Protein AF-A0A371D440-F1 (afdb_monomer)

Nearest PDB structures (foldseek):
  6g4j-assembly1_A  TM=5.568E-01  e=9.482E-02  Bacillus subtilis subsp. subtilis str. 168
  4n57-assembly1_A  TM=4.313E-01  e=4.485E-01  Enterococcus casseliflavus
  3n4v-assembly2_B  TM=4.289E-01  e=6.420E-01  Enterococcus casseliflavus
  8urb-assembly1_A  TM=2.985E-01  e=2.781E-01  Porcine epidemic diarrhea virus
  8w04-assembly1_B  TM=2.052E-01  e=4.614E+00  Bacteroides faecium

Secondary structure (DSSP, 8-state):
-----EEE-TT--EEE--S-SB--SSSSEEEEPTT-SSEEEEEESSHHHHHHHHHHHHHHHHTT-----EEEEEEEEEE-TT----EEEEEEEEEPP-SEEEETTSTTTHHHHHHHHHHS-TTTTHHHHHHHHHHHHHHHHTTBSS-EEEE-TTSSSSEEE-S--B-SSPPHHHHHHHHHHHHHHH-

Organism: NCBI:txid2498619

Sequence (187 aa):
MAANNQLRDPSGKVIVIGPPKYASRESQGVWQKPGSTTSLWKIYTNQGPFNTAFNMITDADRQGLPVPAFAAIRGYKFQAAGSAQWNDAYILQTTILTGTFFAMSQQGRQNVFRQWLATLNPVTDRAVLNLCLTAAQAAAKVGLRDPQGFCEKTRREPVVFIDIHTANPPSAAADQMVEQVQARMSA

Radius of gyration: 18.4 Å; Cα contacts (8 Å, |Δi|>4): 363; chains: 1; bounding box: 39×32×57 Å

Mean predicted aligned error: 3.94 Å

pLDDT: mean 93.68, std 6.6, range [47.81, 98.5]

Foldseek 3Di:
DFFFKWKQALVRDIDGQGQAPADDPLASHKGADVPDPWKIKGKHLDVPSLVVQVVLQVVLVVLPAFAFDKDWDWNMWIDHTPGPDTGTIIIIMGTDDDAFKAKLPDPPRVCSLLVVLVPAALPPLVVLLVLQLSNLVSCQVQQFAIFIFHADSPDPRRTHGDPGDHDVVHHCSSVVSNVSSVVSNVD

Solvent-accessible surface area (backbone atoms only — not comparable to full-atom values): 10018 Å² total; per-residue (Å²): 130,84,64,51,22,33,36,27,44,79,88,65,54,75,43,82,64,45,78,56,77,38,87,50,94,80,35,81,15,28,32,66,34,88,98,45,96,50,35,30,31,38,36,18,72,50,68,65,61,43,51,52,46,53,49,45,44,53,57,35,43,76,67,59,29,48,53,65,68,70,45,85,46,72,67,29,32,35,25,52,50,85,49,92,59,76,36,57,25,42,30,43,36,33,54,66,81,67,68,50,71,32,30,44,72,40,90,86,31,44,54,44,54,54,55,54,54,68,74,51,48,56,75,87,35,38,69,56,50,52,49,42,36,51,34,24,49,25,33,39,72,62,10,28,46,47,49,24,31,29,38,35,86,87,42,97,61,32,45,33,44,46,84,62,47,66,40,89,75,51,33,70,50,16,50,50,45,34,52,52,42,53,54,51,66,74,106

Structure (mmCIF, N/CA/C/O backbone):
data_AF-A0A371D440-F1
#
_entry.id   AF-A0A371D440-F1
#
loop_
_atom_site.group_PDB
_atom_site.id
_atom_site.type_symbol
_atom_site.label_atom_id
_atom_site.label_alt_id
_atom_site.label_comp_id
_atom_site.label_asym_id
_atom_site.label_entity_id
_atom_site.label_seq_id
_atom_site.pdbx_PDB_ins_code
_atom_site.Cartn_x
_atom_site.Cartn_y
_atom_site.Cartn_z
_atom_site.occupancy
_atom_site.B_iso_or_equiv
_atom_site.auth_seq_id
_atom_site.auth_comp_id
_atom_site.auth_asym_id
_atom_site.auth_atom_id
_atom_site.pdbx_PDB_model_num
ATOM 1 N N . MET A 1 1 ? 4.052 13.099 -32.833 1.00 47.81 1 MET A N 1
ATOM 2 C CA . MET A 1 1 ? 3.432 12.173 -31.857 1.00 47.81 1 MET A CA 1
ATOM 3 C C . MET A 1 1 ? 4.209 12.284 -30.559 1.00 47.81 1 MET A C 1
ATOM 5 O O . MET A 1 1 ? 5.429 12.201 -30.619 1.00 47.81 1 MET A O 1
ATOM 9 N N . ALA A 1 2 ? 3.554 12.535 -29.423 1.00 54.44 2 ALA A N 1
ATOM 10 C CA . ALA A 1 2 ? 4.242 12.515 -28.132 1.00 54.44 2 ALA A CA 1
ATOM 11 C C . ALA A 1 2 ? 4.780 11.099 -27.876 1.00 54.44 2 ALA A C 1
ATOM 13 O O . ALA A 1 2 ? 4.055 10.120 -28.068 1.00 54.44 2 ALA A O 1
ATOM 14 N N . ALA A 1 3 ? 6.056 10.980 -27.509 1.00 79.00 3 ALA A N 1
ATOM 15 C CA . ALA A 1 3 ? 6.628 9.688 -27.163 1.00 79.00 3 ALA A CA 1
ATOM 16 C C . ALA A 1 3 ? 5.953 9.177 -25.881 1.00 79.00 3 ALA A C 1
ATOM 18 O O . ALA A 1 3 ? 5.851 9.907 -24.899 1.00 79.00 3 ALA A O 1
ATOM 19 N N . ASN A 1 4 ? 5.468 7.938 -25.901 1.00 89.56 4 ASN A N 1
ATOM 20 C CA . ASN A 1 4 ? 4.785 7.320 -24.766 1.00 89.56 4 ASN A CA 1
ATOM 21 C C . ASN A 1 4 ? 5.696 6.291 -24.099 1.00 89.56 4 ASN A C 1
ATOM 23 O O . ASN A 1 4 ? 6.497 5.656 -24.781 1.00 89.56 4 ASN A O 1
ATOM 27 N N . ASN A 1 5 ? 5.524 6.071 -22.792 1.00 95.12 5 ASN A N 1
ATOM 28 C CA . ASN A 1 5 ? 6.127 4.909 -22.144 1.00 95.12 5 ASN A CA 1
ATOM 29 C C . ASN A 1 5 ? 5.494 3.627 -22.693 1.00 95.12 5 ASN A C 1
ATOM 31 O O . ASN A 1 5 ? 4.288 3.581 -22.980 1.00 95.12 5 ASN A O 1
ATOM 35 N N . GLN A 1 6 ? 6.309 2.585 -22.812 1.00 96.50 6 GLN A N 1
ATOM 36 C CA . GLN A 1 6 ? 5.906 1.303 -23.368 1.00 96.50 6 GLN A CA 1
ATOM 37 C C . GLN A 1 6 ? 6.386 0.146 -22.499 1.00 96.50 6 GLN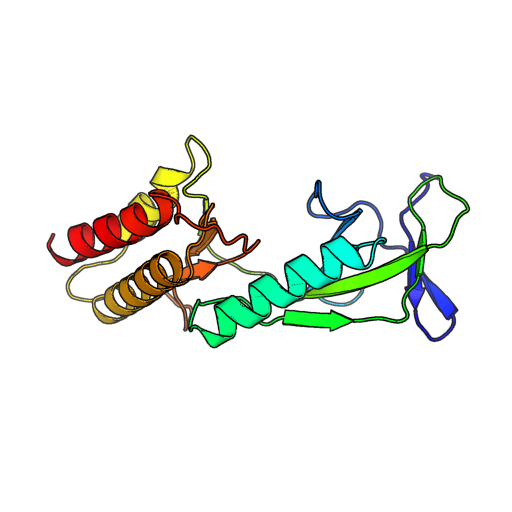 A C 1
ATOM 39 O O . GLN A 1 6 ? 7.434 0.204 -21.853 1.00 96.50 6 GLN A O 1
ATOM 44 N N . LEU A 1 7 ? 5.617 -0.936 -22.538 1.00 97.12 7 LEU A N 1
ATOM 45 C CA . LEU A 1 7 ? 6.014 -2.242 -22.047 1.00 97.12 7 LEU A CA 1
ATOM 46 C C . LEU A 1 7 ? 6.116 -3.222 -23.203 1.00 97.12 7 LEU A C 1
ATOM 48 O O . LEU A 1 7 ? 5.376 -3.124 -24.177 1.00 97.12 7 LEU A O 1
ATOM 52 N N . ARG A 1 8 ? 7.001 -4.199 -23.061 1.00 97.31 8 ARG A N 1
ATOM 53 C CA . ARG A 1 8 ? 7.003 -5.411 -23.871 1.00 97.31 8 ARG A CA 1
ATOM 54 C C . ARG A 1 8 ? 6.747 -6.584 -22.947 1.00 97.31 8 ARG A C 1
ATOM 56 O O . ARG A 1 8 ? 7.464 -6.734 -21.959 1.00 97.31 8 ARG A O 1
ATOM 63 N N . ASP A 1 9 ? 5.713 -7.361 -23.232 1.00 96.00 9 ASP A N 1
ATOM 64 C CA . ASP A 1 9 ? 5.403 -8.554 -22.447 1.00 96.00 9 ASP A CA 1
ATOM 65 C C . ASP A 1 9 ? 6.307 -9.747 -22.833 1.00 96.00 9 ASP A C 1
ATOM 67 O O . ASP A 1 9 ? 7.052 -9.658 -23.818 1.00 96.00 9 ASP A O 1
ATOM 71 N N . PRO A 1 10 ? 6.267 -10.868 -22.086 1.00 96.06 10 PRO A N 1
ATOM 72 C CA . PRO A 1 10 ? 7.086 -12.043 -22.390 1.00 96.06 10 PRO A CA 1
ATOM 73 C C . PRO A 1 10 ? 6.829 -12.673 -23.768 1.00 96.06 10 PRO A C 1
ATOM 75 O O . PRO A 1 10 ? 7.689 -13.387 -24.272 1.00 96.06 10 PRO A O 1
ATOM 78 N N . SER A 1 11 ? 5.676 -12.406 -24.393 1.00 96.31 11 SER A N 1
ATOM 79 C CA . SER A 1 11 ? 5.373 -12.853 -25.760 1.00 96.31 11 SER A CA 1
ATOM 80 C C . SER A 1 11 ? 5.985 -11.949 -26.838 1.00 96.31 11 SER A C 1
ATOM 82 O O . SER A 1 11 ? 5.932 -12.267 -28.022 1.00 96.31 11 SER A O 1
ATOM 84 N N . GLY A 1 12 ? 6.569 -10.812 -26.443 1.00 95.25 12 GLY A N 1
ATOM 85 C CA . GLY A 1 12 ? 7.125 -9.810 -27.348 1.00 95.25 12 GLY A CA 1
ATOM 86 C C . GLY A 1 12 ? 6.135 -8.717 -27.752 1.00 95.25 12 GLY A C 1
ATOM 87 O O . GLY A 1 12 ? 6.524 -7.780 -28.454 1.00 95.25 12 GLY A O 1
ATOM 88 N N . LYS A 1 13 ? 4.880 -8.775 -27.291 1.00 96.50 13 LYS A N 1
ATOM 89 C CA . LYS A 1 13 ? 3.866 -7.769 -27.617 1.00 96.50 13 LYS A CA 1
ATOM 90 C C . LYS A 1 13 ? 4.191 -6.444 -26.934 1.00 96.50 13 LYS A C 1
ATOM 92 O O . LYS A 1 13 ? 4.409 -6.389 -25.723 1.00 96.50 13 LYS A O 1
ATOM 97 N N . VAL A 1 14 ? 4.180 -5.367 -27.719 1.00 96.25 14 VAL A N 1
ATOM 98 C CA . VAL A 1 14 ? 4.360 -3.997 -27.226 1.00 96.25 14 VAL A CA 1
ATOM 99 C C . VAL A 1 14 ? 3.019 -3.418 -26.779 1.00 96.25 14 VAL A C 1
ATOM 101 O O . VAL A 1 14 ? 2.018 -3.489 -27.491 1.00 96.25 14 VAL A O 1
ATOM 104 N N . ILE A 1 15 ? 3.011 -2.833 -25.586 1.00 95.50 15 ILE A N 1
ATOM 105 C CA . ILE A 1 15 ? 1.858 -2.224 -24.933 1.00 95.50 15 ILE A CA 1
ATOM 106 C C . ILE A 1 15 ? 2.216 -0.774 -24.622 1.00 95.50 15 ILE A C 1
ATOM 108 O O . ILE A 1 15 ? 3.141 -0.502 -23.857 1.00 95.50 15 ILE A O 1
ATOM 112 N N . VAL A 1 16 ? 1.475 0.168 -25.197 1.00 94.81 16 VAL A N 1
ATOM 113 C CA . VAL A 1 16 ? 1.619 1.592 -24.879 1.00 94.81 16 VAL A CA 1
ATOM 114 C C . VAL A 1 16 ? 0.887 1.876 -23.570 1.00 94.81 16 VAL A C 1
ATOM 116 O O . VAL A 1 16 ? -0.308 1.610 -23.471 1.00 94.81 16 VAL A O 1
ATOM 119 N N . ILE A 1 17 ? 1.595 2.404 -22.568 1.00 94.25 17 ILE A N 1
ATOM 120 C CA . ILE A 1 17 ? 1.038 2.648 -21.223 1.00 94.25 17 ILE A CA 1
ATOM 121 C C . ILE A 1 17 ? 0.925 4.134 -20.859 1.00 94.25 17 ILE A C 1
ATOM 123 O O . ILE A 1 17 ? 0.318 4.466 -19.846 1.00 94.25 17 ILE A O 1
ATOM 127 N N . GLY A 1 18 ? 1.470 5.033 -21.686 1.00 92.50 18 GLY A N 1
ATOM 128 C CA . GLY A 1 18 ? 1.354 6.482 -21.485 1.00 92.50 18 GLY A CA 1
ATOM 129 C C . GLY A 1 18 ? 2.099 6.995 -20.238 1.00 92.50 18 GLY A C 1
ATOM 130 O O . GLY A 1 18 ? 3.003 6.321 -19.729 1.00 92.50 18 GLY A O 1
ATOM 131 N N . PRO A 1 19 ? 1.792 8.210 -19.750 1.00 93.06 19 PRO A N 1
ATOM 132 C CA . PRO A 1 19 ? 2.405 8.747 -18.536 1.00 93.06 19 PRO A CA 1
ATOM 133 C C . PRO A 1 19 ? 1.953 7.974 -17.282 1.00 93.06 19 PRO A C 1
ATOM 135 O O . PRO A 1 19 ? 0.861 7.401 -17.275 1.00 93.06 19 PRO A O 1
ATOM 138 N N . PRO A 1 20 ? 2.772 7.937 -16.215 1.00 94.88 20 PRO A N 1
ATOM 139 C CA . PRO A 1 20 ? 2.385 7.287 -14.968 1.00 94.88 20 PRO A CA 1
ATOM 140 C C . PRO A 1 20 ? 1.186 7.986 -14.322 1.00 94.88 20 PRO A C 1
ATOM 142 O O . PRO A 1 20 ? 1.066 9.209 -14.358 1.00 94.88 20 PRO A O 1
ATOM 145 N N . LYS A 1 21 ? 0.326 7.198 -13.668 1.00 93.06 21 LYS A N 1
ATOM 146 C CA . LYS A 1 21 ? -0.784 7.696 -12.843 1.00 93.06 21 LYS A CA 1
ATOM 147 C C . LYS A 1 21 ? -0.269 8.388 -11.581 1.00 93.06 21 LYS A C 1
ATOM 149 O O . LYS A 1 21 ? -0.826 9.399 -11.167 1.00 93.06 21 LYS A O 1
ATOM 154 N N . TYR A 1 22 ? 0.798 7.849 -10.990 1.00 91.00 22 TYR A N 1
ATOM 155 C CA . TYR A 1 22 ? 1.494 8.455 -9.857 1.00 91.00 22 TYR A CA 1
ATOM 156 C C . TYR A 1 22 ? 2.997 8.491 -10.121 1.00 91.00 22 TYR A C 1
ATOM 158 O O . TYR A 1 22 ? 3.593 7.488 -10.527 1.00 91.00 22 TYR A O 1
ATOM 166 N N . ALA A 1 23 ? 3.610 9.647 -9.869 1.00 90.94 23 ALA A N 1
ATOM 167 C CA . ALA A 1 23 ? 5.057 9.793 -9.909 1.00 90.94 23 ALA A CA 1
ATOM 168 C C . ALA A 1 23 ? 5.711 9.017 -8.754 1.00 90.94 23 ALA A C 1
ATOM 170 O O . ALA A 1 23 ? 5.127 8.855 -7.683 1.00 90.94 23 ALA A O 1
ATOM 171 N N . SER A 1 24 ? 6.942 8.555 -8.962 1.00 88.94 24 SER A N 1
ATOM 172 C CA . SER A 1 24 ? 7.724 7.853 -7.947 1.00 88.94 24 SER A CA 1
ATOM 173 C C . SER A 1 24 ? 9.192 8.239 -8.072 1.00 88.94 24 SER A C 1
ATOM 175 O O . SER A 1 24 ? 9.693 8.400 -9.178 1.00 88.94 24 SER A O 1
ATOM 177 N N . ARG A 1 25 ? 9.874 8.403 -6.934 1.00 86.12 25 ARG A N 1
ATOM 178 C CA . ARG A 1 25 ? 11.316 8.704 -6.893 1.00 86.12 25 ARG A CA 1
ATOM 179 C C . ARG A 1 25 ? 12.186 7.449 -6.974 1.00 86.12 25 ARG A C 1
ATOM 181 O O . ARG A 1 25 ? 13.335 7.524 -7.383 1.00 86.12 25 ARG A O 1
ATOM 188 N N . GLU A 1 26 ? 11.634 6.308 -6.574 1.00 86.69 26 GLU A N 1
ATOM 189 C CA . GLU A 1 26 ? 12.351 5.033 -6.433 1.00 86.69 26 GLU A CA 1
ATOM 190 C C . GLU A 1 26 ? 12.090 4.069 -7.600 1.00 86.69 26 GLU A C 1
ATOM 192 O O . GLU A 1 26 ? 12.703 3.009 -7.702 1.00 86.69 26 GLU A O 1
ATOM 197 N N . SER A 1 27 ? 11.131 4.408 -8.460 1.00 93.25 27 SER A N 1
ATOM 198 C CA . SER A 1 27 ? 10.667 3.583 -9.572 1.00 93.25 27 SER A CA 1
ATOM 199 C C . SER A 1 27 ? 10.375 4.469 -10.783 1.00 93.25 27 SER A C 1
ATOM 201 O O . SER A 1 27 ? 10.408 5.692 -10.683 1.00 93.25 27 SER A O 1
ATOM 203 N N . G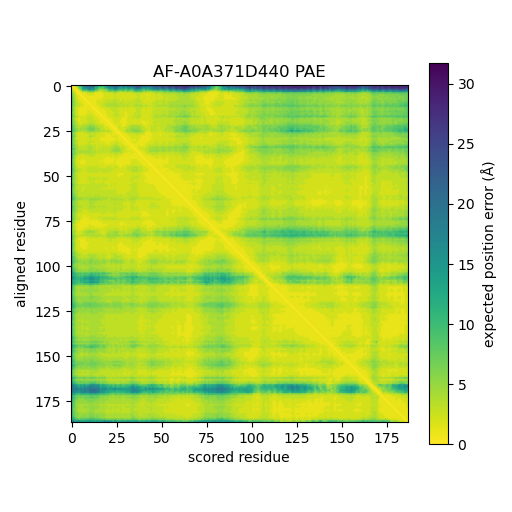LN A 1 28 ? 10.056 3.870 -11.928 1.00 95.75 28 GLN A N 1
ATOM 204 C CA . GLN A 1 28 ? 9.660 4.621 -13.123 1.00 95.75 28 GLN A CA 1
ATOM 205 C C . GLN A 1 28 ? 8.286 5.291 -12.960 1.00 95.75 28 GLN A C 1
ATOM 207 O O . GLN A 1 28 ? 7.932 6.184 -13.727 1.00 95.75 28 GLN A O 1
ATOM 212 N N . GLY A 1 29 ? 7.507 4.864 -11.964 1.00 95.25 29 GLY A N 1
ATOM 213 C CA . GLY A 1 29 ? 6.169 5.359 -11.683 1.00 95.25 29 GLY A CA 1
ATOM 214 C C . GLY A 1 29 ? 5.196 4.231 -11.366 1.00 95.25 29 GLY A C 1
ATOM 215 O O . GLY A 1 29 ? 5.551 3.048 -11.316 1.00 95.25 29 GLY A O 1
ATOM 216 N N . VAL A 1 30 ? 3.943 4.622 -11.158 1.00 95.69 30 VAL A N 1
ATOM 217 C CA . VAL A 1 30 ? 2.828 3.705 -10.934 1.00 95.69 30 VAL A CA 1
ATOM 218 C C . VAL A 1 30 ? 1.799 3.910 -12.036 1.00 95.69 30 VAL A C 1
ATOM 220 O O . VAL A 1 30 ? 1.315 5.023 -12.240 1.00 95.69 30 VAL A O 1
ATOM 223 N N . TRP A 1 31 ? 1.433 2.834 -12.721 1.00 96.38 31 TRP A N 1
ATOM 224 C CA . TRP A 1 31 ? 0.406 2.819 -13.757 1.00 96.38 31 TRP A CA 1
ATOM 225 C C . TRP A 1 31 ? -0.785 1.994 -13.311 1.00 96.38 31 TRP A C 1
ATOM 227 O O . TRP A 1 31 ? -0.663 1.074 -12.508 1.00 96.38 31 TRP A O 1
ATOM 237 N N . GLN A 1 32 ? -1.941 2.282 -13.888 1.00 95.88 32 GLN A N 1
ATOM 238 C CA . GLN A 1 32 ? -3.010 1.298 -13.921 1.00 95.88 32 GLN A CA 1
ATOM 239 C C . GLN A 1 32 ? -2.596 0.163 -14.860 1.00 95.88 32 GLN A C 1
ATOM 241 O O . GLN A 1 32 ? -2.096 0.420 -15.956 1.00 95.88 32 GLN A O 1
ATOM 246 N N . LYS A 1 33 ? -2.773 -1.090 -14.430 1.00 94.62 33 LYS A N 1
ATOM 247 C CA . LYS A 1 33 ? -2.453 -2.247 -15.271 1.00 94.62 33 LYS A CA 1
ATOM 248 C C . LYS A 1 33 ? -3.270 -2.160 -16.571 1.00 94.62 33 LYS A C 1
ATOM 250 O O . LYS A 1 33 ? -4.494 -2.022 -16.491 1.00 94.62 33 LYS A O 1
ATOM 255 N N . PRO A 1 34 ? -2.643 -2.294 -17.754 1.00 90.81 34 PRO A N 1
ATOM 256 C CA . PRO A 1 34 ? -3.365 -2.299 -19.022 1.00 90.81 34 PRO A CA 1
ATOM 257 C C . PRO A 1 34 ? -4.494 -3.338 -19.030 1.00 90.81 34 PRO A C 1
ATOM 259 O O . PRO A 1 34 ? -4.274 -4.504 -18.701 1.00 90.81 34 PRO A O 1
ATOM 262 N N . GLY A 1 35 ? -5.709 -2.906 -19.376 1.00 90.50 35 GLY A N 1
ATOM 263 C CA . GLY A 1 35 ? -6.900 -3.764 -19.397 1.00 90.50 35 GLY A CA 1
ATOM 264 C C . GLY A 1 35 ? -7.492 -4.113 -18.024 1.00 90.50 35 GLY A C 1
ATOM 265 O O . GLY A 1 35 ? -8.393 -4.939 -17.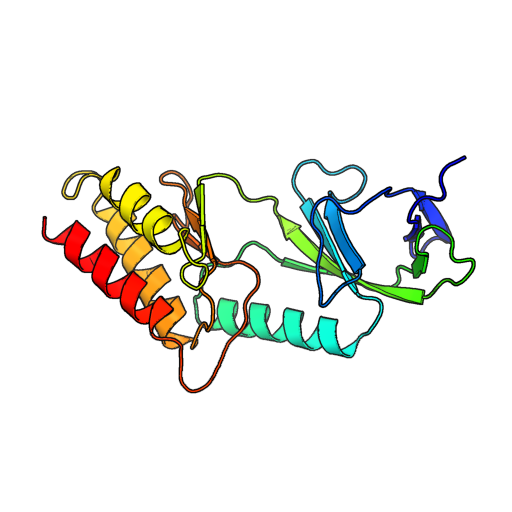960 1.00 90.50 35 GLY A O 1
ATOM 266 N N . SER A 1 36 ? -7.020 -3.508 -16.928 1.00 93.69 36 SER A N 1
ATOM 267 C CA . SER A 1 36 ? -7.592 -3.682 -15.586 1.00 93.69 36 SER A CA 1
ATOM 268 C C . SER A 1 36 ? -8.097 -2.355 -15.032 1.00 93.69 36 SER A C 1
ATOM 270 O O . SER A 1 36 ? -7.460 -1.320 -15.206 1.00 93.69 36 SER A O 1
ATOM 272 N N . THR A 1 37 ? -9.226 -2.386 -14.325 1.00 92.19 37 THR A N 1
ATOM 273 C CA . THR A 1 37 ? -9.780 -1.254 -13.562 1.00 92.19 37 THR A CA 1
ATOM 274 C C . THR A 1 37 ? -9.505 -1.352 -12.066 1.00 92.19 37 THR A C 1
ATOM 276 O O . THR A 1 37 ? -9.873 -0.451 -11.321 1.00 92.19 37 THR A O 1
ATOM 279 N N . THR A 1 38 ? -8.851 -2.426 -11.618 1.00 94.06 38 THR A N 1
ATOM 280 C CA . THR A 1 38 ? -8.679 -2.749 -10.194 1.00 94.06 38 THR A CA 1
ATOM 281 C C . THR A 1 38 ? -7.225 -2.949 -9.791 1.00 94.06 38 THR A C 1
ATOM 283 O O . THR A 1 38 ? -6.947 -3.110 -8.607 1.00 94.06 38 THR A O 1
ATOM 286 N N . SER A 1 39 ? -6.279 -2.943 -10.735 1.00 96.06 39 SER A N 1
ATOM 287 C CA . SER A 1 39 ? -4.867 -3.226 -10.451 1.00 96.06 39 SER A CA 1
ATOM 288 C C . SER A 1 39 ? -3.951 -2.068 -10.836 1.00 96.06 39 SER A C 1
ATOM 290 O O . SER A 1 39 ? -4.116 -1.442 -11.885 1.00 96.06 39 SER A O 1
ATOM 292 N N . LEU A 1 40 ? -2.939 -1.837 -10.006 1.00 96.69 40 LEU A N 1
ATOM 293 C CA . LEU A 1 40 ? -1.828 -0.924 -10.245 1.00 96.69 40 LEU A CA 1
ATOM 294 C C . LEU A 1 40 ? -0.532 -1.706 -10.419 1.00 96.69 40 LEU A C 1
ATOM 296 O O . LEU A 1 40 ? -0.331 -2.728 -9.767 1.00 96.69 40 LEU A O 1
ATOM 300 N N . TRP A 1 41 ? 0.357 -1.189 -11.257 1.00 97.25 41 TRP A N 1
ATOM 301 C CA . TRP A 1 41 ? 1.715 -1.669 -11.481 1.00 97.25 41 TRP A CA 1
ATOM 302 C C . TRP A 1 41 ? 2.706 -0.561 -11.119 1.00 97.25 41 TRP A C 1
ATOM 304 O O . TRP A 1 41 ? 2.741 0.469 -11.792 1.00 97.25 41 TRP A O 1
ATOM 314 N N . LYS A 1 42 ? 3.522 -0.770 -10.078 1.00 96.50 42 LYS A N 1
ATOM 315 C CA . LYS A 1 42 ? 4.719 0.042 -9.791 1.00 96.50 42 LYS A CA 1
ATOM 316 C C . LYS A 1 42 ? 5.896 -0.608 -10.516 1.00 96.50 42 LYS A C 1
ATOM 318 O O . LYS A 1 42 ? 6.188 -1.782 -10.282 1.00 96.50 42 LYS A O 1
ATOM 323 N N . ILE A 1 43 ? 6.510 0.119 -11.447 1.00 97.69 43 ILE A N 1
ATOM 324 C CA . ILE A 1 43 ? 7.475 -0.451 -12.400 1.00 97.69 43 ILE A CA 1
ATOM 325 C C . ILE A 1 43 ? 8.883 0.012 -12.055 1.00 97.69 43 ILE A C 1
ATOM 327 O O . ILE A 1 43 ? 9.167 1.207 -12.040 1.00 97.69 43 ILE A O 1
ATOM 331 N N . TYR A 1 44 ? 9.783 -0.938 -11.849 1.00 98.06 44 TYR A N 1
ATOM 332 C CA . TYR A 1 44 ? 11.196 -0.700 -11.593 1.00 98.06 44 TYR A CA 1
ATOM 333 C C . TYR A 1 44 ? 12.027 -1.191 -12.775 1.00 98.06 44 TYR A C 1
ATOM 335 O O . TYR A 1 44 ? 11.736 -2.235 -13.353 1.00 98.06 44 TYR A O 1
ATOM 343 N N . THR A 1 45 ? 13.095 -0.467 -13.101 1.00 97.19 45 THR A N 1
ATOM 344 C CA . THR A 1 45 ? 14.109 -0.899 -14.082 1.00 97.19 45 THR A CA 1
ATOM 345 C C . THR A 1 45 ? 15.401 -1.383 -13.431 1.00 97.19 45 THR A C 1
ATOM 347 O O . THR A 1 45 ? 16.287 -1.897 -14.105 1.00 97.19 45 THR A O 1
ATOM 350 N N . ASN A 1 46 ? 15.502 -1.247 -12.107 1.00 95.75 46 ASN A N 1
ATOM 351 C CA . ASN A 1 46 ? 16.591 -1.773 -11.300 1.00 95.75 46 ASN A CA 1
ATOM 352 C C . ASN A 1 46 ? 16.037 -2.830 -10.337 1.00 95.75 46 ASN A C 1
ATOM 354 O O . ASN A 1 46 ? 15.056 -2.590 -9.629 1.00 95.75 46 ASN A O 1
ATOM 358 N N . GLN A 1 47 ? 16.683 -3.994 -10.312 1.00 95.50 47 GLN A N 1
ATOM 359 C CA . GLN A 1 47 ? 16.272 -5.127 -9.494 1.00 95.50 47 GLN A CA 1
ATOM 360 C C . GLN A 1 47 ? 16.441 -4.876 -7.988 1.00 95.50 47 GLN A C 1
ATOM 362 O O . GLN A 1 47 ? 15.641 -5.378 -7.203 1.00 95.50 47 GLN A O 1
ATOM 367 N N . GLY A 1 48 ? 17.454 -4.107 -7.577 1.00 96.19 48 GLY A N 1
ATOM 368 C CA . GLY A 1 48 ? 17.741 -3.828 -6.166 1.00 96.19 48 GLY A CA 1
ATOM 369 C C . GLY A 1 48 ? 16.572 -3.130 -5.461 1.00 96.19 48 GLY A C 1
ATOM 370 O O . GLY A 1 48 ? 15.976 -3.732 -4.569 1.00 96.19 48 GLY A O 1
ATOM 371 N N . PRO A 1 49 ? 16.170 -1.918 -5.898 1.00 94.44 49 PRO A N 1
ATOM 372 C CA . PRO A 1 49 ? 15.022 -1.204 -5.335 1.00 94.44 49 PRO A CA 1
ATOM 373 C C . PRO A 1 49 ? 13.718 -2.009 -5.376 1.00 94.44 49 PRO A C 1
ATOM 375 O O . PRO A 1 49 ? 12.937 -1.961 -4.428 1.00 94.44 49 PRO A O 1
ATOM 378 N N . PHE A 1 50 ? 13.500 -2.791 -6.440 1.00 96.50 50 PHE A N 1
ATOM 379 C CA . PHE A 1 50 ? 12.354 -3.695 -6.527 1.00 96.50 50 PHE A CA 1
ATOM 380 C C . PHE A 1 50 ? 12.375 -4.765 -5.429 1.00 96.50 50 PHE A C 1
ATOM 382 O O . PHE A 1 50 ? 11.382 -4.929 -4.723 1.00 96.50 50 PHE A O 1
ATOM 389 N N . ASN A 1 51 ? 13.490 -5.488 -5.278 1.00 96.38 51 ASN A N 1
ATOM 390 C CA . ASN A 1 51 ? 13.617 -6.543 -4.274 1.00 96.38 51 ASN A CA 1
ATOM 391 C C . ASN A 1 51 ? 13.464 -5.967 -2.861 1.00 96.38 51 ASN A C 1
ATOM 393 O O . ASN A 1 51 ? 12.772 -6.566 -2.046 1.00 96.38 51 ASN A O 1
ATOM 397 N N . THR A 1 52 ? 14.057 -4.802 -2.584 1.00 94.44 52 THR A N 1
ATOM 398 C CA . THR A 1 52 ? 13.907 -4.120 -1.292 1.00 94.44 52 THR A CA 1
ATOM 399 C C . THR A 1 52 ? 12.440 -3.827 -0.992 1.00 94.44 52 THR A C 1
ATOM 401 O O . THR A 1 52 ? 11.943 -4.248 0.049 1.00 94.44 52 THR A O 1
ATOM 404 N N . ALA A 1 53 ? 11.722 -3.181 -1.918 1.00 93.69 53 ALA A N 1
ATOM 405 C CA . ALA A 1 53 ? 10.310 -2.855 -1.727 1.00 93.69 53 ALA A CA 1
ATOM 406 C C . ALA A 1 53 ? 9.435 -4.112 -1.577 1.00 93.69 53 ALA A C 1
ATOM 408 O O . ALA A 1 53 ? 8.588 -4.180 -0.690 1.00 93.69 53 ALA A O 1
ATOM 409 N N . PHE A 1 54 ? 9.653 -5.129 -2.417 1.00 96.00 54 PHE A N 1
ATOM 410 C CA . PHE A 1 54 ? 8.899 -6.382 -2.354 1.00 96.00 54 PHE A CA 1
ATOM 411 C C . PHE A 1 54 ? 9.129 -7.127 -1.032 1.00 96.00 54 PHE A C 1
ATOM 413 O O . PHE A 1 54 ? 8.168 -7.593 -0.420 1.00 96.00 54 PHE A O 1
ATOM 420 N N . ASN A 1 55 ? 10.378 -7.205 -0.565 1.00 96.06 55 ASN A N 1
ATOM 421 C CA . ASN A 1 55 ? 10.714 -7.864 0.696 1.00 96.06 55 ASN A CA 1
ATOM 422 C C . ASN A 1 55 ? 10.138 -7.103 1.895 1.00 96.06 55 ASN A C 1
ATOM 424 O O . ASN A 1 55 ? 9.528 -7.730 2.751 1.00 96.06 55 ASN A O 1
ATOM 428 N N . MET A 1 56 ? 10.235 -5.767 1.921 1.00 94.75 56 MET A N 1
ATOM 429 C CA . MET A 1 56 ? 9.649 -4.950 2.993 1.00 94.75 56 MET A CA 1
ATOM 430 C C . MET A 1 56 ? 8.136 -5.161 3.120 1.00 94.75 56 MET A C 1
ATOM 432 O O . MET A 1 56 ? 7.642 -5.374 4.224 1.00 94.75 56 MET A O 1
ATOM 436 N N . ILE A 1 57 ? 7.404 -5.159 1.999 1.00 96.12 57 ILE A N 1
ATOM 437 C CA . ILE A 1 57 ? 5.956 -5.422 2.003 1.00 96.12 57 ILE A CA 1
ATOM 438 C C . ILE A 1 57 ? 5.673 -6.854 2.470 1.00 96.12 57 ILE A C 1
ATOM 440 O O . ILE A 1 57 ? 4.806 -7.058 3.313 1.00 96.12 57 ILE A O 1
ATOM 444 N N . THR A 1 58 ? 6.428 -7.836 1.967 1.00 96.75 58 THR A N 1
ATOM 445 C CA . THR A 1 58 ? 6.248 -9.252 2.330 1.00 96.75 58 THR A CA 1
ATOM 446 C C . THR A 1 58 ? 6.486 -9.497 3.818 1.00 96.75 58 THR A C 1
ATOM 448 O O . THR A 1 58 ? 5.721 -10.211 4.464 1.00 96.75 58 THR A O 1
ATOM 451 N N . ASP A 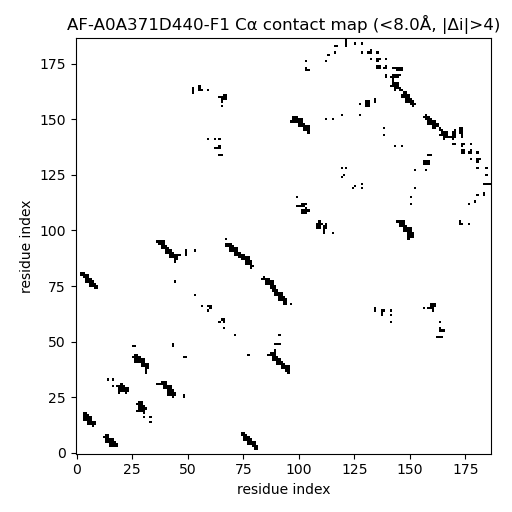1 59 ? 7.539 -8.913 4.381 1.00 95.44 59 ASP A N 1
ATOM 452 C CA . ASP A 1 59 ? 7.885 -9.102 5.786 1.00 95.44 59 ASP A CA 1
ATOM 453 C C . ASP A 1 59 ? 6.937 -8.340 6.717 1.00 95.44 59 ASP A C 1
ATOM 455 O O . ASP A 1 59 ? 6.665 -8.814 7.820 1.00 95.44 59 ASP A O 1
ATOM 459 N N . ALA A 1 60 ? 6.393 -7.199 6.284 1.00 95.56 60 ALA A N 1
ATOM 460 C CA . ALA A 1 60 ? 5.356 -6.485 7.024 1.00 95.56 60 ALA A CA 1
ATOM 461 C C . ALA A 1 60 ? 4.019 -7.250 7.027 1.00 95.56 60 ALA A C 1
ATOM 463 O O . ALA A 1 60 ? 3.416 -7.407 8.090 1.00 95.56 60 ALA A O 1
ATOM 464 N N . ASP A 1 61 ? 3.600 -7.787 5.877 1.00 96.50 61 ASP A N 1
ATOM 465 C CA . ASP A 1 61 ? 2.398 -8.626 5.738 1.00 96.50 61 ASP A CA 1
ATOM 466 C C . ASP A 1 61 ? 2.471 -9.861 6.649 1.00 96.50 61 ASP A C 1
ATOM 468 O O . ASP A 1 61 ? 1.580 -10.114 7.460 1.00 96.50 61 ASP A O 1
ATOM 472 N N . ARG A 1 62 ? 3.610 -10.571 6.635 1.00 96.25 62 ARG A N 1
ATOM 473 C CA . ARG A 1 62 ? 3.872 -11.715 7.532 1.00 96.25 62 ARG A CA 1
ATOM 474 C C . ARG A 1 62 ? 3.781 -11.366 9.014 1.00 96.25 62 ARG A C 1
ATOM 476 O O . ARG A 1 62 ? 3.478 -12.233 9.831 1.00 96.25 62 ARG A O 1
ATOM 483 N N . GLN A 1 63 ? 4.073 -10.121 9.373 1.00 94.69 63 GLN A N 1
ATOM 484 C CA . GLN A 1 63 ? 3.986 -9.635 10.748 1.00 94.69 63 GLN A CA 1
ATOM 485 C C . GLN A 1 63 ? 2.585 -9.133 11.126 1.00 94.69 63 GLN A C 1
ATOM 487 O O . GLN A 1 63 ? 2.382 -8.732 12.276 1.00 94.69 63 GLN A O 1
ATOM 492 N N . GLY A 1 64 ? 1.628 -9.208 10.197 1.00 94.88 64 GLY A N 1
ATOM 493 C CA . GLY A 1 64 ? 0.231 -8.844 10.394 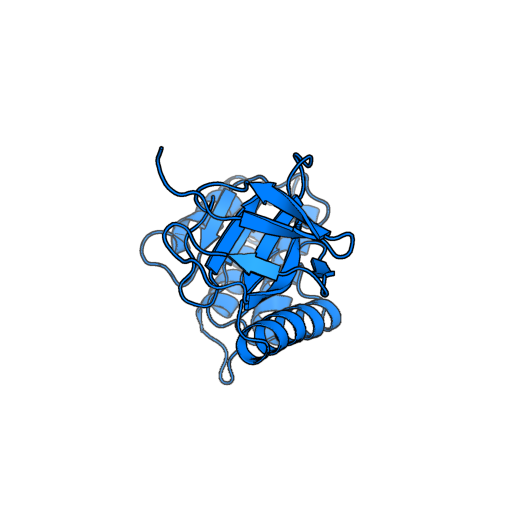1.00 94.88 64 GLY A CA 1
ATOM 494 C C . GLY A 1 64 ? -0.084 -7.385 10.077 1.00 94.88 64 GLY A C 1
ATOM 495 O O . GLY A 1 64 ? -1.123 -6.900 10.521 1.00 94.88 64 GLY A O 1
ATOM 496 N N . LEU A 1 65 ? 0.791 -6.666 9.361 1.00 97.19 65 LEU A N 1
ATOM 497 C CA . LEU A 1 65 ? 0.467 -5.326 8.877 1.00 97.19 65 LEU A CA 1
ATOM 498 C C . LEU A 1 65 ? -0.567 -5.427 7.742 1.00 97.19 65 LEU A C 1
ATOM 500 O O . LEU A 1 65 ? -0.270 -6.067 6.736 1.00 97.19 65 LEU A O 1
ATOM 504 N N . PRO A 1 66 ? -1.727 -4.753 7.839 1.00 97.50 66 PRO A N 1
ATOM 505 C CA . PRO A 1 66 ? -2.689 -4.690 6.742 1.00 97.50 66 PRO A CA 1
ATOM 506 C C . PRO A 1 66 ? -2.086 -4.013 5.505 1.00 97.50 66 PRO A C 1
ATOM 508 O O . PRO A 1 66 ? -1.891 -2.794 5.487 1.00 97.50 66 PRO A O 1
ATOM 511 N N . VAL A 1 67 ? -1.791 -4.786 4.463 1.00 97.12 67 VAL A N 1
ATOM 512 C CA . VAL A 1 67 ? -1.274 -4.297 3.176 1.00 9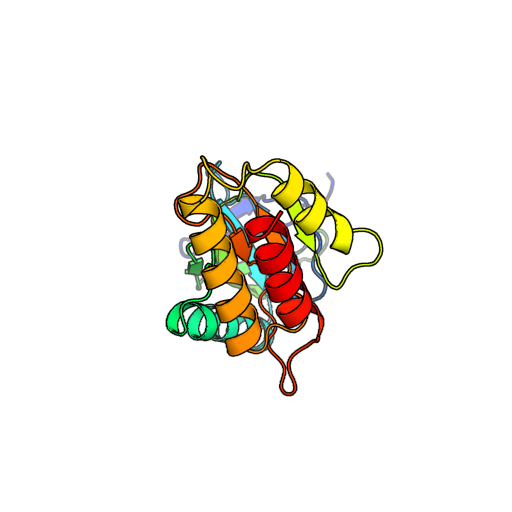7.12 67 VAL A CA 1
ATOM 513 C C . VAL A 1 67 ? -2.174 -4.785 2.041 1.00 97.12 67 VAL A C 1
ATOM 515 O O . VAL A 1 67 ? -2.798 -5.841 2.149 1.00 97.12 67 VAL A O 1
ATOM 518 N N . PRO A 1 68 ? -2.293 -4.041 0.926 1.00 95.38 68 PRO A N 1
ATOM 519 C CA . PRO A 1 68 ? -3.087 -4.513 -0.196 1.00 95.38 68 PRO A CA 1
ATOM 520 C C . PRO A 1 68 ? -2.460 -5.772 -0.792 1.00 95.38 68 PRO A C 1
ATOM 522 O O . PRO A 1 68 ? -1.236 -5.909 -0.820 1.00 95.38 68 PRO A O 1
ATOM 525 N N . ALA A 1 69 ? -3.294 -6.643 -1.365 1.00 94.06 69 ALA A N 1
ATOM 526 C CA . ALA A 1 69 ? -2.811 -7.806 -2.099 1.00 94.06 69 ALA A CA 1
ATOM 527 C C . ALA A 1 69 ? -1.752 -7.385 -3.129 1.00 94.06 69 ALA A C 1
ATOM 529 O O . ALA A 1 69 ? -1.950 -6.430 -3.893 1.00 94.06 69 ALA A O 1
ATOM 530 N N . PHE A 1 70 ? -0.626 -8.096 -3.144 1.00 96.00 70 PHE A N 1
ATOM 531 C CA . PHE A 1 70 ? 0.523 -7.753 -3.969 1.00 96.00 70 PHE A CA 1
ATOM 532 C C . PHE A 1 70 ? 1.114 -8.981 -4.665 1.00 96.00 70 PHE A C 1
ATOM 534 O O . PHE A 1 70 ? 0.973 -10.113 -4.210 1.00 96.00 70 PHE A O 1
ATOM 541 N N . ALA A 1 71 ? 1.762 -8.755 -5.806 1.00 96.94 71 ALA A N 1
ATOM 542 C CA . ALA A 1 71 ? 2.445 -9.799 -6.559 1.00 96.94 71 ALA A CA 1
ATOM 543 C C . ALA A 1 71 ? 3.687 -9.254 -7.268 1.00 96.94 71 ALA A C 1
ATOM 545 O O . ALA A 1 71 ? 3.700 -8.120 -7.752 1.00 96.94 71 ALA A O 1
ATOM 546 N N . ALA A 1 72 ? 4.711 -10.097 -7.374 1.00 97.50 72 ALA A N 1
ATOM 547 C CA . ALA A 1 72 ? 5.877 -9.849 -8.209 1.00 97.50 72 ALA A CA 1
ATOM 548 C C . ALA A 1 72 ? 5.620 -10.362 -9.631 1.00 97.50 72 ALA A C 1
ATOM 550 O O . ALA A 1 72 ? 5.284 -11.528 -9.823 1.00 97.50 72 ALA A O 1
ATOM 551 N N . ILE A 1 73 ? 5.833 -9.511 -10.632 1.00 97.25 73 ILE A N 1
ATOM 552 C CA . ILE A 1 73 ? 5.786 -9.885 -12.047 1.00 97.25 73 ILE A CA 1
ATOM 553 C C . ILE A 1 73 ? 7.144 -9.555 -12.672 1.00 97.25 73 ILE A C 1
ATOM 555 O O . ILE A 1 73 ? 7.690 -8.465 -12.486 1.00 97.25 73 ILE A O 1
ATOM 559 N N . ARG A 1 74 ? 7.702 -10.519 -13.409 1.00 96.44 74 ARG A N 1
ATOM 560 C CA . ARG A 1 74 ? 9.006 -10.428 -14.081 1.00 96.44 74 ARG A CA 1
ATOM 561 C C . ARG A 1 74 ? 8.883 -10.857 -15.543 1.00 96.44 74 ARG A C 1
ATOM 563 O O . ARG A 1 74 ? 7.869 -11.423 -15.941 1.00 96.44 74 ARG A O 1
ATOM 570 N N . GLY A 1 75 ? 9.921 -10.584 -16.331 1.00 96.06 75 GLY A N 1
ATOM 571 C CA . GLY A 1 75 ? 9.997 -10.958 -17.750 1.00 96.06 75 GLY A CA 1
ATOM 572 C C . GLY A 1 75 ? 9.445 -9.907 -18.715 1.00 96.06 75 GLY A C 1
ATOM 573 O O . GLY A 1 75 ? 9.555 -10.076 -19.924 1.00 96.06 75 GLY A O 1
ATOM 574 N N . TYR A 1 76 ? 8.896 -8.806 -18.199 1.00 97.88 76 TYR A N 1
ATOM 575 C CA . TYR A 1 76 ? 8.557 -7.642 -19.011 1.00 97.88 76 TYR A CA 1
ATOM 576 C C . TYR A 1 76 ? 9.811 -6.811 -19.305 1.00 97.88 76 TYR A C 1
ATOM 578 O O . TYR A 1 76 ? 10.774 -6.816 -18.536 1.00 97.88 76 TYR A O 1
ATOM 586 N N . LYS A 1 77 ? 9.774 -6.037 -20.391 1.00 98.19 77 LYS A N 1
ATOM 587 C CA . LYS A 1 77 ? 10.723 -4.946 -20.648 1.00 98.19 77 LYS A CA 1
ATOM 588 C C . LYS A 1 77 ? 10.000 -3.603 -20.611 1.00 98.19 77 LYS A C 1
ATOM 590 O O . LYS A 1 77 ? 8.835 -3.529 -20.993 1.00 98.19 77 LYS A O 1
ATOM 595 N N . PHE A 1 78 ? 10.689 -2.546 -20.196 1.00 97.88 78 PHE A N 1
ATOM 596 C CA . PHE A 1 78 ? 10.182 -1.174 -20.149 1.00 97.88 78 PHE A CA 1
ATOM 597 C C . PHE A 1 78 ? 11.022 -0.252 -21.032 1.00 97.88 78 PHE A C 1
ATOM 599 O O . PHE A 1 78 ? 12.254 -0.307 -21.004 1.00 97.88 78 PHE A O 1
ATOM 606 N N . GLN A 1 79 ? 10.346 0.618 -21.777 1.00 97.00 79 GLN A N 1
ATOM 607 C CA . GLN A 1 79 ? 10.951 1.699 -22.546 1.00 97.00 79 GLN A CA 1
ATOM 608 C C . GLN A 1 79 ? 10.310 3.021 -22.123 1.00 97.00 79 GLN A C 1
ATOM 610 O O . GLN A 1 79 ? 9.093 3.200 -22.224 1.00 97.00 79 GLN A O 1
ATOM 615 N N . ALA A 1 80 ? 11.142 3.941 -21.636 1.00 94.50 80 ALA A N 1
ATOM 616 C CA . ALA A 1 80 ? 10.701 5.271 -21.245 1.00 94.50 80 ALA A CA 1
ATOM 617 C C . ALA A 1 80 ? 10.342 6.115 -22.477 1.00 94.50 80 ALA A C 1
ATOM 619 O O . ALA A 1 80 ? 10.956 5.982 -23.537 1.00 94.50 80 ALA A O 1
ATOM 620 N N . ALA A 1 81 ? 9.390 7.031 -22.315 1.00 92.81 81 ALA A N 1
ATOM 621 C CA . ALA A 1 81 ? 9.064 8.033 -23.319 1.00 92.81 81 ALA A CA 1
ATOM 622 C C . ALA A 1 81 ? 10.328 8.790 -23.765 1.00 92.81 81 ALA A C 1
ATOM 624 O O . ALA A 1 81 ? 11.057 9.343 -22.946 1.00 92.81 81 ALA A O 1
ATOM 625 N N . GLY A 1 82 ? 10.586 8.808 -25.073 1.00 89.75 82 GLY A N 1
ATOM 626 C CA . GLY A 1 82 ? 11.739 9.496 -25.662 1.00 89.75 82 GLY A CA 1
ATOM 627 C C . GLY A 1 82 ? 13.054 8.712 -25.602 1.00 89.75 82 GLY A C 1
ATOM 628 O O . GLY A 1 82 ? 14.061 9.200 -26.103 1.00 89.75 82 GLY A O 1
ATOM 629 N N . SER A 1 83 ? 13.057 7.497 -25.045 1.00 92.00 83 SER A N 1
ATOM 630 C CA . SER A 1 83 ? 14.210 6.596 -25.072 1.00 92.00 83 SER A CA 1
ATOM 631 C C . SER A 1 83 ? 14.032 5.497 -26.118 1.00 92.00 83 SER A C 1
ATOM 633 O O . SER A 1 83 ? 12.948 4.938 -26.265 1.00 92.00 83 SER A O 1
ATOM 635 N N . ALA A 1 84 ? 15.112 5.138 -26.814 1.00 91.19 84 ALA A N 1
ATOM 636 C CA . ALA A 1 84 ? 15.148 3.957 -27.679 1.00 91.19 84 ALA A CA 1
ATOM 637 C C . ALA A 1 84 ? 15.472 2.664 -26.901 1.00 91.19 84 ALA A C 1
ATOM 639 O O . ALA A 1 84 ? 15.243 1.563 -27.402 1.00 91.19 84 ALA A O 1
ATOM 640 N N . GLN A 1 85 ? 15.972 2.775 -25.667 1.00 95.12 85 GLN A N 1
ATOM 641 C CA . GLN A 1 85 ? 16.474 1.645 -24.889 1.00 95.12 85 GLN A CA 1
ATOM 642 C C . GLN A 1 85 ? 15.351 0.875 -24.185 1.00 95.12 85 GLN A C 1
ATOM 644 O O . GLN A 1 85 ? 14.516 1.452 -23.487 1.00 95.12 85 GLN A O 1
ATOM 649 N N . TRP A 1 86 ? 15.399 -0.451 -24.311 1.00 97.19 86 TRP A N 1
ATOM 650 C CA . TRP A 1 86 ? 14.586 -1.378 -23.529 1.00 97.19 86 TRP A CA 1
ATOM 651 C C . TRP A 1 86 ? 15.365 -1.860 -22.308 1.00 97.19 86 TRP A C 1
ATOM 653 O O . TRP A 1 86 ? 16.460 -2.399 -22.442 1.00 97.19 86 TRP A O 1
ATOM 663 N N . ASN A 1 87 ? 14.776 -1.706 -21.128 1.00 97.62 87 ASN A N 1
ATOM 664 C CA . ASN A 1 87 ? 15.323 -2.196 -19.866 1.00 97.62 87 ASN A CA 1
ATOM 665 C C . ASN A 1 87 ? 14.476 -3.349 -19.335 1.00 97.62 87 ASN A C 1
ATOM 667 O O . ASN A 1 87 ? 13.292 -3.440 -19.657 1.00 97.62 87 ASN A O 1
ATOM 671 N N . ASP A 1 88 ? 15.053 -4.213 -18.501 1.00 98.12 88 ASP A N 1
ATOM 672 C CA . ASP A 1 88 ? 14.253 -5.150 -17.711 1.00 98.12 88 ASP A CA 1
ATOM 673 C C . ASP A 1 88 ? 13.240 -4.404 -16.849 1.00 98.12 88 ASP A C 1
ATOM 675 O O . ASP A 1 88 ? 13.558 -3.376 -16.254 1.00 98.12 88 ASP A O 1
ATOM 679 N N . ALA A 1 89 ? 12.013 -4.919 -16.802 1.00 97.94 89 ALA A N 1
ATOM 680 C CA . ALA A 1 89 ? 10.956 -4.400 -15.956 1.00 97.94 89 ALA A CA 1
ATOM 681 C C . ALA A 1 89 ? 10.657 -5.398 -14.836 1.00 97.94 89 ALA A C 1
ATOM 683 O O . ALA A 1 89 ? 10.247 -6.538 -15.072 1.00 97.94 89 ALA A O 1
ATOM 684 N N . TYR A 1 90 ? 10.821 -4.928 -13.606 1.00 98.31 90 TYR A N 1
ATOM 685 C CA . TYR A 1 90 ? 10.417 -5.619 -12.392 1.00 98.31 90 TYR A CA 1
ATOM 686 C C . TYR A 1 90 ? 9.170 -4.921 -11.865 1.00 98.31 90 TYR A C 1
ATOM 688 O O . TYR A 1 90 ? 9.204 -3.734 -11.536 1.00 98.31 90 TYR A O 1
ATOM 696 N N . ILE A 1 91 ? 8.046 -5.628 -11.855 1.00 98.12 91 ILE A N 1
ATOM 697 C CA . ILE A 1 91 ? 6.738 -5.025 -11.616 1.00 98.12 91 ILE A CA 1
ATOM 698 C C . ILE A 1 91 ? 6.209 -5.516 -10.275 1.00 98.12 91 ILE A C 1
ATOM 700 O O . ILE A 1 91 ? 6.033 -6.716 -10.063 1.00 98.12 91 ILE A O 1
ATOM 704 N N . LEU A 1 92 ? 5.920 -4.569 -9.386 1.00 97.75 92 LEU A N 1
ATOM 705 C CA . LEU A 1 92 ? 5.106 -4.806 -8.203 1.00 97.75 92 LEU A CA 1
ATOM 706 C C . LEU A 1 92 ? 3.652 -4.510 -8.577 1.00 97.75 92 LEU A C 1
ATOM 708 O O . LEU A 1 92 ? 3.280 -3.356 -8.807 1.00 97.75 92 LEU A O 1
ATOM 712 N N . GLN A 1 93 ? 2.836 -5.555 -8.676 1.00 97.06 93 GLN A N 1
ATOM 713 C CA . GLN A 1 93 ? 1.398 -5.420 -8.867 1.00 97.06 93 GLN A CA 1
ATOM 714 C C . GLN A 1 93 ? 0.717 -5.282 -7.510 1.00 97.06 93 GLN A C 1
ATOM 716 O O . GLN A 1 93 ? 1.028 -6.034 -6.594 1.00 97.06 93 GLN A O 1
ATOM 721 N N . THR A 1 94 ? -0.251 -4.378 -7.411 1.00 95.81 94 THR A N 1
ATOM 722 C CA . THR A 1 94 ? -1.149 -4.265 -6.260 1.00 95.81 94 THR A CA 1
ATOM 723 C C . THR A 1 94 ? -2.564 -3.886 -6.702 1.00 95.81 94 THR A C 1
ATOM 725 O O . THR A 1 94 ? -2.812 -3.671 -7.892 1.00 95.81 94 THR A O 1
ATOM 728 N N . THR A 1 95 ? -3.514 -3.831 -5.775 1.00 94.62 95 THR A N 1
ATOM 729 C CA . THR A 1 95 ? -4.893 -3.409 -6.035 1.00 94.62 95 THR A CA 1
ATOM 730 C C . THR A 1 95 ? -5.058 -1.899 -5.889 1.00 94.62 95 THR A C 1
ATOM 732 O O . THR A 1 95 ? -4.424 -1.272 -5.044 1.00 94.62 95 THR A O 1
ATOM 735 N N . ILE A 1 96 ? -5.947 -1.303 -6.684 1.00 92.88 96 ILE A N 1
ATOM 736 C CA . ILE A 1 96 ? -6.399 0.074 -6.459 1.00 92.88 96 ILE A CA 1
ATOM 737 C C . ILE A 1 96 ? -7.172 0.105 -5.140 1.00 92.88 96 ILE A C 1
ATOM 739 O O . ILE A 1 96 ? -8.130 -0.645 -4.966 1.00 92.88 96 ILE A O 1
ATOM 743 N N . LEU A 1 97 ? -6.753 0.980 -4.227 1.00 93.06 97 LEU A N 1
ATOM 744 C CA . LEU A 1 97 ? -7.441 1.224 -2.965 1.00 93.06 97 LEU A CA 1
ATOM 745 C C . LEU A 1 97 ? -8.387 2.422 -3.086 1.00 93.06 97 LEU A C 1
ATOM 747 O O . LEU A 1 97 ? -8.102 3.396 -3.784 1.00 93.06 97 LEU A O 1
ATOM 751 N N . THR A 1 98 ? -9.511 2.329 -2.386 1.00 91.81 98 THR A N 1
ATOM 752 C CA . THR A 1 98 ? -10.530 3.375 -2.241 1.00 91.81 98 THR A CA 1
ATOM 753 C C . THR A 1 98 ? -10.462 4.015 -0.853 1.00 91.81 98 THR A C 1
ATOM 755 O O . THR A 1 98 ? -9.646 3.635 -0.012 1.00 91.81 98 THR A O 1
ATOM 758 N N . GLY A 1 99 ? -11.322 4.999 -0.597 1.00 94.25 99 GLY A N 1
ATOM 759 C CA . GLY A 1 99 ? -11.432 5.643 0.709 1.00 94.25 99 GLY A CA 1
ATOM 760 C C . GLY A 1 99 ? -10.490 6.830 0.891 1.00 94.25 99 GLY A C 1
ATOM 761 O O . GLY A 1 99 ? -9.968 7.401 -0.069 1.00 94.25 99 GLY A O 1
ATOM 762 N N . THR A 1 100 ? -10.310 7.228 2.145 1.00 95.56 100 THR A N 1
ATOM 763 C CA . THR A 1 100 ? -9.590 8.450 2.502 1.00 95.56 100 THR A CA 1
ATOM 764 C C . THR A 1 100 ? -8.099 8.166 2.619 1.00 95.56 100 THR A C 1
ATOM 766 O O . THR A 1 100 ? -7.681 7.405 3.489 1.00 95.56 100 THR A O 1
ATOM 769 N N . PHE A 1 101 ? -7.291 8.790 1.761 1.00 95.12 101 PHE A N 1
ATOM 770 C CA . PHE A 1 101 ? -5.834 8.694 1.841 1.00 95.12 101 PHE A CA 1
ATOM 771 C C . PHE A 1 101 ? -5.293 9.446 3.063 1.00 95.12 101 PHE A C 1
ATOM 773 O O . PHE A 1 101 ? -5.615 10.619 3.250 1.00 95.12 101 PHE A O 1
ATOM 780 N N . PHE A 1 102 ? -4.415 8.814 3.840 1.00 95.25 102 PHE A N 1
ATOM 781 C CA . PHE A 1 102 ? -3.687 9.444 4.942 1.00 95.25 102 PHE A CA 1
ATOM 782 C C . PHE A 1 102 ? -2.174 9.270 4.767 1.00 95.25 102 PHE A C 1
ATOM 784 O O . PHE A 1 102 ? -1.712 8.303 4.165 1.00 95.25 102 PHE A O 1
ATOM 791 N N . ALA A 1 103 ? -1.404 10.203 5.327 1.00 94.19 103 ALA A N 1
ATOM 792 C CA . ALA A 1 103 ? 0.050 10.104 5.429 1.00 94.19 103 ALA A CA 1
ATOM 793 C C . ALA A 1 103 ? 0.509 10.816 6.705 1.00 94.19 103 ALA A C 1
ATOM 795 O O . ALA A 1 103 ? 0.522 12.046 6.764 1.00 94.19 103 ALA A O 1
ATOM 796 N N . MET A 1 104 ? 0.858 10.044 7.732 1.00 92.56 104 MET A N 1
ATOM 797 C CA . MET A 1 104 ? 1.170 10.552 9.072 1.00 92.56 104 MET A CA 1
ATOM 798 C C . MET A 1 104 ? 2.464 11.364 9.112 1.00 92.56 104 MET A C 1
ATOM 800 O O . MET A 1 104 ? 2.563 12.323 9.870 1.00 92.56 104 MET A O 1
ATOM 804 N N . SER A 1 105 ? 3.431 11.029 8.257 1.00 86.06 105 SER A N 1
ATOM 805 C CA . SER A 1 105 ? 4.728 11.717 8.200 1.00 86.06 105 SER A CA 1
ATOM 806 C C . SER A 1 105 ? 4.749 12.921 7.248 1.00 86.06 105 SER A C 1
ATOM 808 O O . SER A 1 105 ? 5.793 13.546 7.076 1.00 86.06 105 SER A O 1
ATOM 810 N N . GLN A 1 106 ? 3.618 13.267 6.618 1.00 86.31 106 GLN A N 1
ATOM 811 C CA . GLN A 1 106 ? 3.507 14.429 5.731 1.00 86.31 106 GLN A CA 1
ATOM 812 C C . GLN A 1 106 ? 2.755 15.567 6.427 1.00 86.31 106 GLN A C 1
ATOM 814 O O . GLN A 1 106 ? 1.620 15.397 6.872 1.00 86.31 106 GLN A O 1
ATOM 819 N N . GLN A 1 107 ? 3.370 16.752 6.468 1.00 81.12 107 GLN A N 1
ATOM 820 C CA . GLN A 1 107 ? 2.773 17.944 7.072 1.00 81.12 107 GLN A CA 1
ATOM 821 C C . GLN A 1 107 ? 1.402 18.263 6.450 1.00 81.12 107 GLN A C 1
ATOM 823 O O . GLN A 1 107 ? 1.230 18.275 5.233 1.00 81.12 107 GLN A O 1
ATOM 828 N N . GLY A 1 108 ? 0.416 18.515 7.308 1.00 78.12 108 GLY A N 1
ATOM 829 C CA . GLY A 1 108 ? -0.981 18.755 6.949 1.00 78.12 108 GLY A CA 1
ATOM 830 C C . GLY A 1 108 ? -1.811 17.477 6.779 1.00 78.12 108 GLY A C 1
ATOM 831 O O . GLY A 1 108 ? -3.025 17.522 6.975 1.00 78.12 108 GLY A O 1
ATOM 832 N N . ARG A 1 109 ? -1.192 16.327 6.478 1.00 83.75 109 ARG A N 1
ATOM 833 C CA . ARG A 1 109 ? -1.901 15.059 6.221 1.00 83.75 109 ARG A CA 1
ATOM 834 C C . ARG A 1 109 ? -2.029 14.158 7.447 1.00 83.75 109 ARG A C 1
ATOM 836 O O . ARG A 1 109 ? -2.874 13.264 7.440 1.00 83.75 109 ARG A O 1
ATOM 843 N N . GLN A 1 110 ? -1.307 14.445 8.529 1.00 82.44 110 GLN A N 1
ATOM 844 C CA . GLN A 1 110 ? -1.427 13.729 9.804 1.00 82.44 110 GLN A CA 1
ATOM 845 C C . GLN A 1 110 ? -2.815 13.864 10.452 1.00 82.44 110 GLN A C 1
ATOM 847 O O . GLN A 1 110 ? -3.260 12.986 11.188 1.00 82.44 110 GLN A O 1
ATOM 852 N N . ASN A 1 111 ? -3.535 14.950 10.154 1.00 90.12 111 ASN A N 1
ATOM 853 C CA . ASN A 1 111 ? -4.875 15.182 10.692 1.00 90.12 111 ASN A CA 1
ATOM 854 C C . ASN A 1 111 ? -5.954 14.364 9.978 1.00 90.12 111 ASN A C 1
ATOM 856 O O . ASN A 1 111 ? -7.027 14.175 10.542 1.00 90.12 111 ASN A O 1
ATOM 860 N N . VAL A 1 112 ? -5.683 13.864 8.769 1.00 95.44 112 VAL A N 1
ATOM 861 C CA . VAL A 1 112 ? -6.681 13.143 7.968 1.00 95.44 112 VAL A CA 1
ATOM 862 C C . VAL A 1 112 ? -7.107 11.851 8.662 1.00 95.44 112 VAL A C 1
ATOM 864 O O . VAL A 1 112 ? -8.298 11.561 8.742 1.00 95.44 112 VAL A O 1
ATOM 867 N N . PHE A 1 113 ? -6.150 11.116 9.238 1.00 95.69 113 PHE A N 1
ATOM 868 C CA . PHE A 1 113 ? -6.441 9.905 10.003 1.00 95.69 113 PHE A CA 1
ATOM 869 C C . PHE A 1 113 ? -7.319 10.211 11.226 1.00 95.69 113 PHE A C 1
ATOM 871 O O . PHE A 1 113 ? -8.372 9.602 11.410 1.00 95.69 113 PHE A O 1
ATOM 878 N N . ARG A 1 114 ? -6.950 11.236 12.006 1.00 94.94 114 ARG A N 1
ATOM 879 C CA . ARG A 1 114 ? -7.727 11.706 13.163 1.00 94.94 114 ARG A CA 1
ATOM 880 C C . ARG A 1 114 ? -9.147 12.135 12.787 1.00 94.94 114 ARG A C 1
ATOM 882 O O . ARG A 1 114 ? -10.100 11.787 13.478 1.00 94.94 114 ARG A O 1
ATOM 889 N N . GLN A 1 115 ? -9.292 12.902 11.709 1.00 96.56 115 GLN A N 1
ATOM 890 C CA . GLN A 1 115 ? -10.590 13.371 11.221 1.00 96.56 115 GLN A CA 1
ATOM 891 C C . GLN A 1 115 ? -11.462 12.207 10.761 1.00 96.56 115 GLN A C 1
ATOM 893 O O . GLN A 1 115 ? -12.647 12.174 11.077 1.00 96.56 115 GLN A O 1
ATOM 898 N N . TRP A 1 116 ? -10.878 11.225 10.074 1.00 97.31 116 TRP A N 1
ATOM 899 C CA . TRP A 1 116 ? -11.597 10.013 9.705 1.00 97.31 116 TRP A CA 1
ATOM 900 C C . TRP A 1 116 ? -12.059 9.229 10.942 1.00 97.31 116 TRP A C 1
ATOM 902 O O . TRP A 1 116 ? -13.232 8.867 11.018 1.00 97.31 116 TRP A O 1
ATOM 912 N N . LEU A 1 117 ? -11.204 9.052 11.957 1.00 97.44 117 LEU A N 1
ATOM 913 C CA . LEU A 1 117 ? -11.590 8.413 13.223 1.00 97.44 117 LEU A CA 1
ATOM 914 C C . LEU A 1 117 ? -12.758 9.130 13.916 1.00 97.44 117 LEU A C 1
ATOM 916 O O . LEU A 1 117 ? -13.624 8.472 14.492 1.00 97.44 117 LEU A O 1
ATOM 920 N N . ALA A 1 118 ? -12.823 10.462 13.839 1.00 97.19 118 ALA A N 1
ATOM 921 C CA . ALA A 1 118 ? -13.922 11.242 14.410 1.00 97.19 118 ALA A CA 1
ATOM 922 C C . ALA A 1 118 ? -15.286 10.942 13.755 1.00 97.19 118 ALA A C 1
ATOM 924 O O . ALA A 1 118 ? -16.318 11.149 14.390 1.00 97.19 118 ALA A O 1
ATOM 925 N N . THR A 1 119 ? -15.306 10.405 12.528 1.00 97.50 119 THR A N 1
ATOM 926 C CA . THR A 1 119 ? -16.545 9.966 11.856 1.00 97.50 119 THR A CA 1
ATOM 927 C C . THR A 1 119 ? -17.082 8.632 12.378 1.00 97.50 119 THR A C 1
ATOM 929 O O . THR A 1 119 ? -18.255 8.323 12.176 1.00 97.50 119 THR A O 1
ATOM 932 N N . LEU A 1 120 ? -16.244 7.836 13.048 1.00 97.69 120 LEU A N 1
ATOM 933 C CA . LEU A 1 120 ? -16.636 6.554 13.631 1.00 97.69 120 LEU A CA 1
ATOM 934 C C . LEU A 1 120 ? -17.291 6.785 14.985 1.00 97.69 120 LEU A C 1
ATOM 936 O O . LEU A 1 120 ? -16.792 7.585 15.770 1.00 97.69 120 LEU A O 1
ATOM 940 N N . ASN A 1 121 ? -18.371 6.076 15.294 1.00 97.50 121 ASN A N 1
ATOM 941 C CA . ASN A 1 121 ? -19.031 6.160 16.594 1.00 97.50 121 ASN A CA 1
ATOM 942 C C . ASN A 1 121 ? -18.418 5.149 17.597 1.00 97.50 121 ASN A C 1
ATOM 944 O O . ASN A 1 121 ? -18.282 3.976 17.261 1.00 97.50 121 ASN A O 1
ATOM 948 N N . PRO A 1 122 ? -18.091 5.532 18.845 1.00 96.31 122 PRO A N 1
ATOM 949 C CA . PRO A 1 122 ? -17.336 4.687 19.790 1.00 96.31 122 PRO A CA 1
ATOM 950 C C . PRO A 1 122 ? -18.054 3.412 20.200 1.00 96.31 122 PRO A C 1
ATOM 952 O O . PRO A 1 122 ? -17.415 2.403 20.501 1.00 96.31 122 PRO A O 1
ATOM 955 N N . VAL A 1 123 ? -19.384 3.483 20.225 1.00 96.12 123 VAL A N 1
ATOM 956 C CA . VAL A 1 123 ? -20.260 2.409 20.678 1.00 96.12 123 VAL A CA 1
ATOM 957 C C . VAL A 1 123 ? -20.623 1.514 19.501 1.00 96.12 123 VAL A C 1
ATOM 959 O O . VAL A 1 123 ? -20.380 0.312 19.535 1.00 96.12 123 VAL A O 1
ATOM 962 N N . THR A 1 124 ? -21.164 2.098 18.432 1.00 97.56 124 THR A N 1
ATOM 963 C CA . THR A 1 124 ? -21.683 1.327 17.289 1.00 97.56 124 THR A CA 1
ATOM 964 C C . THR A 1 124 ? -20.588 0.864 16.328 1.00 97.56 124 THR A C 1
ATOM 966 O O . THR A 1 124 ? -20.715 -0.210 15.749 1.00 97.56 124 THR A O 1
ATOM 969 N N . ASP A 1 125 ? -19.469 1.587 16.227 1.00 98.12 125 ASP A N 1
ATOM 970 C CA . ASP A 1 125 ? -18.324 1.217 15.382 1.00 98.12 125 ASP A CA 1
ATOM 971 C C . ASP A 1 125 ? -17.176 0.597 16.188 1.00 98.12 125 ASP A C 1
ATOM 973 O O . ASP A 1 125 ? -16.024 0.587 15.747 1.00 98.12 125 ASP A O 1
ATOM 977 N N . ARG A 1 126 ? -17.468 0.040 17.371 1.00 97.31 126 ARG A N 1
ATOM 978 C CA . ARG A 1 126 ? -16.446 -0.512 18.271 1.00 97.31 126 ARG A CA 1
ATOM 979 C C . ARG A 1 126 ? -15.574 -1.575 17.602 1.00 97.31 126 ARG A C 1
ATOM 981 O O . 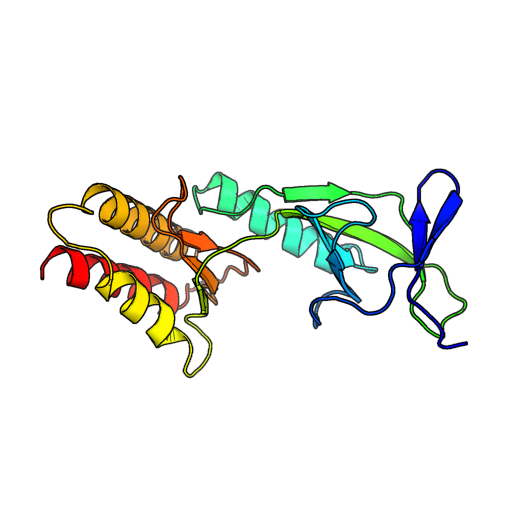ARG A 1 126 ? -14.363 -1.588 17.803 1.00 97.31 126 ARG A O 1
ATOM 988 N N . ALA A 1 127 ? -16.173 -2.438 16.782 1.00 97.94 127 ALA A N 1
ATOM 989 C CA . ALA A 1 127 ? -15.441 -3.456 16.030 1.00 97.94 127 ALA A CA 1
ATOM 990 C C . ALA A 1 127 ? -14.468 -2.838 15.009 1.00 97.94 127 ALA A C 1
ATOM 992 O O . ALA A 1 127 ? -13.324 -3.277 14.915 1.00 97.94 127 ALA A O 1
ATOM 993 N N . VAL A 1 128 ? -14.887 -1.784 14.301 1.00 98.31 128 VAL A N 1
ATOM 994 C CA . VAL A 1 128 ? -14.036 -1.049 13.350 1.00 98.31 128 VAL A CA 1
ATOM 995 C C . VAL A 1 128 ? -12.876 -0.387 14.090 1.00 98.31 128 VAL A C 1
ATOM 997 O O . VAL A 1 128 ? -11.731 -0.527 13.677 1.00 98.31 128 VAL A O 1
ATOM 1000 N N . LEU A 1 129 ? -13.148 0.273 15.220 1.00 98.50 129 LEU A N 1
ATOM 1001 C CA . LEU A 1 129 ? -12.114 0.906 16.043 1.00 98.50 129 LEU A CA 1
ATOM 1002 C C . LEU A 1 129 ? -11.097 -0.104 16.594 1.00 98.50 129 LEU A C 1
ATOM 1004 O O . LEU A 1 129 ? -9.902 0.181 16.581 1.00 98.50 129 LEU A O 1
ATOM 1008 N N . ASN A 1 130 ? -11.540 -1.295 17.007 1.00 98.38 130 ASN A N 1
ATOM 1009 C CA . ASN A 1 130 ? -10.631 -2.370 17.413 1.00 98.38 130 ASN A CA 1
ATOM 1010 C C . ASN A 1 130 ? -9.710 -2.797 16.258 1.00 98.38 130 ASN A C 1
ATOM 1012 O O . ASN A 1 130 ? -8.510 -2.951 16.468 1.00 98.38 130 ASN A O 1
ATOM 1016 N N . LEU A 1 131 ? -10.237 -2.931 15.035 1.00 98.38 131 LEU A N 1
ATOM 1017 C CA . LEU A 1 131 ? -9.422 -3.252 13.856 1.00 98.38 131 LEU A CA 1
ATOM 1018 C C . LEU A 1 131 ? -8.428 -2.129 13.523 1.00 98.38 131 LEU A C 1
ATOM 1020 O O . LEU A 1 131 ? -7.275 -2.411 13.203 1.00 98.38 131 LEU A O 1
ATOM 1024 N N . CYS A 1 132 ? -8.834 -0.862 13.653 1.00 98.19 132 CYS A N 1
ATOM 1025 C CA . CYS A 1 132 ? -7.925 0.279 13.521 1.00 98.19 132 CYS A CA 1
ATOM 1026 C C . CYS A 1 132 ? -6.795 0.226 14.557 1.00 98.19 132 CYS A C 1
ATOM 1028 O O . CYS A 1 132 ? -5.648 0.516 14.219 1.00 98.19 132 CYS A O 1
ATOM 1030 N N . LEU A 1 133 ? -7.105 -0.155 15.802 1.00 98.19 133 LEU A N 1
ATOM 1031 C CA . LEU A 1 133 ? -6.113 -0.273 16.867 1.00 98.19 133 LEU A CA 1
ATOM 1032 C C . LEU A 1 133 ? -5.113 -1.387 16.552 1.00 98.19 133 LEU A C 1
ATOM 1034 O O . LEU A 1 133 ? -3.910 -1.158 16.638 1.00 98.19 133 LEU A O 1
ATOM 1038 N N . THR A 1 134 ? -5.594 -2.555 16.118 1.00 98.12 134 THR A N 1
ATOM 1039 C CA . THR A 1 134 ? -4.734 -3.662 15.677 1.00 98.12 134 THR A CA 1
ATOM 1040 C C . THR A 1 134 ? -3.826 -3.242 14.520 1.00 98.12 134 THR A C 1
ATOM 1042 O O . THR A 1 134 ? -2.628 -3.513 14.561 1.00 98.12 134 THR A O 1
ATOM 1045 N N . ALA A 1 135 ? -4.357 -2.529 13.523 1.00 97.69 135 ALA A N 1
ATOM 1046 C CA . ALA A 1 135 ? -3.579 -2.031 12.390 1.00 97.69 135 ALA A CA 1
ATOM 1047 C C . ALA A 1 135 ? -2.491 -1.028 12.823 1.00 97.69 135 ALA A C 1
ATOM 1049 O O . ALA A 1 135 ? -1.346 -1.134 12.387 1.00 97.69 135 ALA A O 1
ATOM 1050 N N . ALA A 1 136 ? -2.824 -0.083 13.710 1.00 96.50 136 ALA A N 1
ATOM 1051 C CA . ALA A 1 136 ? -1.872 0.895 14.237 1.00 96.50 136 ALA A CA 1
ATOM 1052 C C . ALA A 1 136 ? -0.774 0.232 15.089 1.00 96.50 136 ALA A C 1
ATOM 1054 O O . ALA A 1 136 ? 0.404 0.549 14.941 1.00 96.50 136 ALA A O 1
ATOM 1055 N N . GLN A 1 137 ? -1.140 -0.741 15.928 1.00 96.25 137 GLN A N 1
ATOM 1056 C CA . GLN A 1 137 ? -0.182 -1.520 16.717 1.00 96.25 137 GLN A CA 1
ATOM 1057 C C . GLN A 1 137 ? 0.737 -2.364 15.829 1.00 96.25 137 GLN A C 1
ATOM 1059 O O . GLN A 1 137 ? 1.932 -2.450 16.102 1.00 96.25 137 GLN A O 1
ATOM 1064 N N . ALA A 1 138 ? 0.211 -2.953 14.751 1.00 96.31 138 ALA A N 1
ATOM 1065 C CA . ALA A 1 138 ? 1.026 -3.653 13.764 1.00 96.31 138 ALA A CA 1
ATOM 1066 C C . ALA A 1 138 ? 2.016 -2.694 13.086 1.00 96.31 138 ALA A C 1
ATOM 1068 O O . ALA A 1 138 ? 3.195 -3.022 13.002 1.00 96.31 138 ALA A O 1
ATOM 1069 N N . ALA A 1 139 ? 1.580 -1.493 12.686 1.00 95.44 139 ALA A N 1
ATOM 1070 C CA . ALA A 1 139 ? 2.454 -0.469 12.103 1.00 95.44 139 ALA A CA 1
ATOM 1071 C C . ALA A 1 139 ? 3.593 -0.054 13.047 1.00 95.44 139 ALA A C 1
ATOM 1073 O O . ALA A 1 139 ? 4.742 0.045 12.612 1.00 95.44 139 ALA A O 1
ATOM 1074 N N . ALA A 1 140 ? 3.297 0.131 14.336 1.00 93.69 140 ALA A N 1
ATOM 1075 C CA . ALA A 1 140 ? 4.309 0.420 15.350 1.00 93.69 140 ALA A CA 1
ATOM 1076 C C . ALA A 1 140 ? 5.281 -0.759 15.526 1.00 93.69 140 ALA A C 1
ATOM 1078 O O . ALA A 1 140 ? 6.497 -0.582 15.465 1.00 93.69 140 ALA A O 1
ATOM 1079 N N . LYS A 1 141 ? 4.751 -1.983 15.646 1.00 93.12 141 LYS A N 1
ATOM 1080 C CA . LYS A 1 141 ? 5.535 -3.214 15.822 1.00 93.12 141 LYS A CA 1
ATOM 1081 C C . LYS A 1 141 ? 6.508 -3.471 14.670 1.00 93.12 141 LYS A C 1
ATOM 1083 O O . LYS A 1 141 ? 7.650 -3.839 14.925 1.00 93.12 141 LYS A O 1
ATOM 1088 N N . VAL A 1 142 ? 6.073 -3.295 13.419 1.00 93.69 142 VAL A N 1
ATOM 1089 C CA . VAL A 1 142 ? 6.942 -3.500 12.242 1.00 93.69 142 VAL A CA 1
ATOM 1090 C C . VAL A 1 142 ? 7.919 -2.343 12.013 1.00 93.69 142 VAL A C 1
ATOM 1092 O O . VAL A 1 142 ? 8.736 -2.403 11.097 1.00 93.69 142 VAL A O 1
ATOM 1095 N N . GLY A 1 143 ? 7.841 -1.284 12.822 1.00 93.12 143 GLY A N 1
ATOM 1096 C CA . GLY A 1 143 ? 8.716 -0.126 12.719 1.00 93.12 143 GLY A CA 1
ATOM 1097 C C . GLY A 1 143 ? 8.446 0.732 11.488 1.00 93.12 143 GLY A C 1
ATOM 1098 O O . GLY A 1 143 ? 9.391 1.209 10.858 1.00 93.12 143 GLY A O 1
ATOM 1099 N N . LEU A 1 144 ? 7.175 0.913 11.109 1.00 93.38 144 LEU A N 1
ATOM 1100 C CA . LEU A 1 144 ? 6.810 1.709 9.938 1.00 93.38 144 LEU A CA 1
ATOM 1101 C C . LEU A 1 144 ? 7.275 3.167 10.117 1.00 93.38 144 LEU A C 1
ATOM 1103 O O . LEU A 1 144 ? 6.931 3.850 11.089 1.00 93.38 144 LEU A O 1
ATOM 1107 N N . ARG A 1 145 ? 8.106 3.643 9.189 1.00 91.00 145 ARG A N 1
ATOM 1108 C CA . ARG A 1 145 ? 8.772 4.950 9.278 1.00 91.00 145 ARG A CA 1
ATOM 1109 C C . ARG A 1 145 ? 7.856 6.099 8.863 1.00 91.00 145 ARG A C 1
ATOM 1111 O O . ARG A 1 145 ? 7.932 7.205 9.397 1.00 91.00 145 ARG A O 1
ATOM 1118 N N . ASP A 1 146 ? 7.019 5.850 7.877 1.00 90.06 146 ASP A N 1
ATOM 1119 C CA . ASP A 1 146 ? 6.130 6.828 7.280 1.00 90.06 146 ASP A CA 1
ATOM 1120 C C . ASP A 1 146 ? 4.756 6.220 7.022 1.00 90.06 146 ASP A C 1
ATOM 1122 O O . ASP A 1 146 ? 4.383 5.977 5.877 1.00 90.06 146 ASP A O 1
ATOM 1126 N N . PRO A 1 147 ? 3.965 5.990 8.091 1.00 94.12 147 PRO A N 1
ATOM 1127 C CA . PRO A 1 147 ? 2.646 5.397 7.956 1.00 94.12 147 PRO A CA 1
ATOM 1128 C C . PRO A 1 147 ? 1.769 6.192 6.990 1.00 94.12 147 PRO A C 1
ATOM 1130 O O . PRO A 1 147 ? 1.370 7.328 7.262 1.00 94.12 147 PRO A O 1
ATOM 1133 N N . GLN A 1 148 ? 1.459 5.578 5.856 1.00 94.75 148 GLN A N 1
ATOM 1134 C CA . GLN A 1 148 ? 0.578 6.123 4.836 1.00 94.75 148 GLN A CA 1
ATOM 1135 C C . GLN A 1 148 ? -0.267 5.013 4.228 1.00 94.75 148 GLN A C 1
ATOM 1137 O O . GLN A 1 148 ? 0.115 3.841 4.220 1.00 94.75 148 GLN A O 1
ATOM 1142 N N . GLY A 1 149 ? -1.449 5.372 3.746 1.00 95.94 149 GLY A N 1
ATOM 1143 C CA . GLY A 1 149 ? -2.427 4.371 3.366 1.00 95.94 149 GLY A CA 1
ATOM 1144 C C . GLY A 1 149 ? -3.808 4.938 3.123 1.00 95.94 149 GLY A C 1
ATOM 1145 O O . GLY A 1 149 ? -3.980 6.127 2.857 1.00 95.94 149 GLY A O 1
ATOM 1146 N N . PHE A 1 150 ? -4.801 4.063 3.222 1.00 97.31 150 PHE A N 1
ATOM 1147 C CA . PHE A 1 150 ? -6.199 4.402 3.005 1.00 97.31 150 PHE A CA 1
ATOM 1148 C C . PHE A 1 150 ? -7.077 3.911 4.145 1.00 97.31 150 PHE A C 1
ATOM 1150 O O . PHE A 1 150 ? -6.946 2.767 4.588 1.00 97.31 150 PHE A O 1
ATOM 1157 N N . CYS A 1 151 ? -8.025 4.757 4.541 1.00 97.25 151 CYS A N 1
ATOM 1158 C CA . CYS A 1 151 ? -9.042 4.442 5.529 1.00 97.25 151 CYS A CA 1
ATOM 1159 C C . CYS A 1 151 ? -10.424 4.289 4.887 1.00 97.25 151 CYS A C 1
ATOM 1161 O O . CYS A 1 151 ? -10.863 5.150 4.120 1.00 97.25 151 CYS A O 1
ATOM 1163 N N . GLU A 1 152 ? -11.134 3.215 5.222 1.00 97.44 152 GLU A N 1
ATOM 1164 C CA . GLU A 1 152 ? -12.487 2.949 4.739 1.00 97.44 152 GLU A CA 1
ATOM 1165 C C . GLU A 1 152 ? -13.258 2.074 5.733 1.00 97.44 152 GLU A C 1
ATOM 1167 O O . GLU A 1 152 ? -12.908 0.921 5.959 1.00 97.44 152 GLU A O 1
ATOM 1172 N N . LYS A 1 153 ? -14.346 2.606 6.300 1.00 96.38 153 LYS A N 1
ATOM 1173 C CA . LYS A 1 153 ? -15.119 1.951 7.371 1.00 96.38 153 LYS A CA 1
ATOM 1174 C C . LYS A 1 153 ? -15.636 0.557 6.990 1.00 96.38 153 LYS A C 1
ATOM 1176 O O . LYS A 1 153 ? -15.684 -0.328 7.834 1.00 96.38 153 LYS A O 1
ATOM 1181 N N . THR A 1 154 ? -16.054 0.384 5.739 1.00 95.38 154 THR A N 1
ATOM 1182 C CA . THR A 1 154 ? -16.713 -0.830 5.232 1.00 95.38 154 THR A CA 1
ATOM 1183 C C . THR A 1 154 ? -15.741 -1.901 4.750 1.00 95.38 154 THR A C 1
ATOM 1185 O O . THR A 1 154 ? -16.171 -2.998 4.394 1.00 95.38 154 THR A O 1
ATOM 1188 N N . ARG A 1 155 ? -14.435 -1.612 4.718 1.00 94.12 155 ARG A N 1
ATOM 1189 C CA . ARG A 1 155 ? -13.424 -2.588 4.307 1.00 94.12 155 ARG A CA 1
ATOM 1190 C C . ARG A 1 155 ? -13.171 -3.583 5.439 1.00 94.12 155 ARG A C 1
ATOM 1192 O O . ARG A 1 155 ? -13.143 -3.200 6.604 1.00 94.12 155 ARG A O 1
ATOM 1199 N N . ARG A 1 156 ? -12.912 -4.850 5.083 1.00 93.62 156 ARG A N 1
ATOM 1200 C CA . ARG A 1 156 ? -12.485 -5.901 6.032 1.00 93.62 156 ARG A CA 1
ATOM 1201 C C . ARG A 1 156 ? -11.337 -5.428 6.930 1.00 93.62 156 ARG A C 1
ATOM 1203 O O . ARG A 1 156 ? -11.347 -5.697 8.123 1.00 93.62 156 ARG A O 1
ATOM 1210 N N . GLU A 1 157 ? -10.376 -4.728 6.337 1.00 95.88 157 GLU A N 1
ATOM 1211 C CA . GLU A 1 157 ? -9.304 -4.013 7.025 1.00 95.88 157 GLU A CA 1
ATOM 1212 C C . GLU A 1 157 ? -9.565 -2.510 6.874 1.00 95.88 157 GLU A C 1
ATOM 1214 O O . GLU A 1 157 ? -9.314 -1.956 5.802 1.00 95.88 157 GLU A O 1
ATOM 1219 N N . PRO A 1 158 ? -10.104 -1.827 7.899 1.00 97.44 158 PRO A N 1
ATOM 1220 C CA . PRO A 1 158 ? -10.508 -0.430 7.766 1.00 97.44 158 PRO A CA 1
ATOM 1221 C C . PRO A 1 158 ? -9.349 0.531 7.514 1.00 97.44 158 PRO A C 1
ATOM 1223 O O . PRO A 1 158 ? -9.567 1.634 7.021 1.00 97.44 158 PRO A O 1
ATOM 1226 N N . VAL A 1 159 ? -8.128 0.115 7.847 1.00 97.94 159 VAL A N 1
ATOM 1227 C CA . VAL A 1 159 ? -6.877 0.826 7.593 1.00 97.94 159 VAL A CA 1
ATOM 1228 C C . VAL A 1 159 ? -5.968 -0.129 6.836 1.00 97.94 159 VAL A C 1
ATOM 1230 O O . VAL A 1 159 ? -5.692 -1.218 7.327 1.00 97.94 159 VAL A O 1
ATOM 1233 N N . VAL A 1 160 ? -5.516 0.281 5.654 1.00 97.69 160 VAL A N 1
ATOM 1234 C CA . VAL A 1 160 ? -4.565 -0.475 4.828 1.00 97.69 160 VAL A CA 1
ATOM 1235 C C . VAL A 1 160 ? -3.382 0.425 4.508 1.00 97.69 160 VAL A C 1
ATOM 1237 O O . VAL A 1 160 ? -3.585 1.557 4.061 1.00 97.69 160 VAL A O 1
ATOM 1240 N N . PHE A 1 161 ? -2.169 -0.077 4.714 1.00 97.06 161 PHE A N 1
ATOM 1241 C CA . PHE A 1 161 ? -0.923 0.652 4.504 1.00 97.06 161 PHE A CA 1
ATOM 1242 C C . PHE A 1 161 ? -0.355 0.411 3.104 1.00 97.06 161 PHE A C 1
ATOM 1244 O O . PHE A 1 161 ? -0.474 -0.676 2.539 1.00 97.06 161 PHE A O 1
ATOM 1251 N N . ILE A 1 162 ? 0.272 1.438 2.539 1.00 94.19 162 ILE A N 1
ATOM 1252 C CA . ILE A 1 162 ? 0.974 1.379 1.253 1.00 94.19 162 ILE A CA 1
ATOM 1253 C C . ILE A 1 162 ? 2.371 1.963 1.402 1.00 94.19 162 ILE A C 1
ATOM 1255 O O . ILE A 1 162 ? 2.617 2.696 2.353 1.00 94.19 162 ILE A O 1
ATOM 1259 N N . ASP A 1 163 ? 3.227 1.700 0.407 1.00 87.19 163 ASP A N 1
ATOM 1260 C CA . ASP A 1 163 ? 4.567 2.297 0.309 1.00 87.19 163 ASP A CA 1
ATOM 1261 C C . ASP A 1 163 ? 5.329 2.092 1.629 1.00 87.19 163 ASP A C 1
ATOM 1263 O O . ASP A 1 163 ? 5.552 3.002 2.417 1.00 87.19 163 ASP A O 1
ATOM 1267 N N . ILE A 1 164 ? 5.572 0.807 1.905 1.00 93.25 164 ILE A N 1
ATOM 1268 C CA . ILE A 1 164 ? 6.047 0.301 3.188 1.00 93.25 164 ILE A CA 1
ATOM 1269 C C . ILE A 1 164 ? 7.550 0.523 3.300 1.00 93.25 164 ILE A C 1
ATOM 1271 O O . ILE A 1 164 ? 8.328 -0.178 2.649 1.00 93.25 164 ILE A O 1
ATOM 1275 N N . HIS A 1 165 ? 7.951 1.427 4.190 1.00 89.88 165 HIS A N 1
ATOM 1276 C CA . HIS A 1 165 ? 9.343 1.608 4.582 1.00 89.88 165 HIS A CA 1
ATOM 1277 C C . HIS A 1 165 ? 9.483 1.430 6.089 1.00 89.88 165 HIS A C 1
ATOM 1279 O O . HIS A 1 165 ? 8.898 2.162 6.888 1.00 89.88 165 HIS A O 1
ATOM 1285 N N . THR A 1 166 ? 10.273 0.442 6.495 1.00 87.06 166 THR A N 1
ATOM 1286 C CA . THR A 1 166 ? 10.546 0.166 7.908 1.00 87.06 166 THR A CA 1
ATOM 1287 C C . THR A 1 166 ? 11.896 0.747 8.318 1.00 87.06 166 THR A C 1
ATOM 1289 O O . THR A 1 166 ? 12.821 0.861 7.509 1.00 87.06 166 THR A O 1
ATOM 1292 N N . ALA A 1 167 ? 12.013 1.162 9.576 1.00 77.25 167 ALA A N 1
ATOM 1293 C CA . ALA A 1 167 ? 13.251 1.668 10.153 1.00 77.25 167 ALA A CA 1
ATOM 1294 C C . ALA A 1 167 ? 13.417 1.187 11.597 1.00 77.25 167 ALA A C 1
ATOM 1296 O O . ALA A 1 167 ? 12.441 0.937 12.303 1.00 77.25 167 ALA A O 1
ATOM 1297 N N . ASN A 1 168 ? 14.672 1.086 12.031 1.00 71.25 168 ASN A N 1
ATOM 1298 C CA . ASN A 1 168 ? 15.029 0.886 13.428 1.00 71.25 168 ASN A CA 1
ATOM 1299 C C . ASN A 1 168 ? 15.957 2.041 13.856 1.00 71.25 168 ASN A C 1
ATOM 1301 O O . ASN A 1 168 ? 17.061 2.133 13.310 1.00 71.25 168 ASN A O 1
ATOM 1305 N N . PRO A 1 169 ? 15.536 2.938 14.767 1.00 72.38 169 PRO A N 1
ATOM 1306 C CA . PRO A 1 169 ? 14.284 2.900 15.531 1.00 72.38 169 PRO A CA 1
ATOM 1307 C C . PRO A 1 169 ? 13.027 3.234 14.691 1.00 72.38 169 PRO A C 1
ATOM 1309 O O . PRO A 1 169 ? 13.141 3.947 13.687 1.00 72.38 169 PRO A O 1
ATOM 1312 N N . PRO A 1 170 ? 11.836 2.745 15.097 1.00 71.12 170 PRO A N 1
ATOM 1313 C CA . PRO A 1 170 ? 10.547 3.143 14.528 1.00 71.12 170 P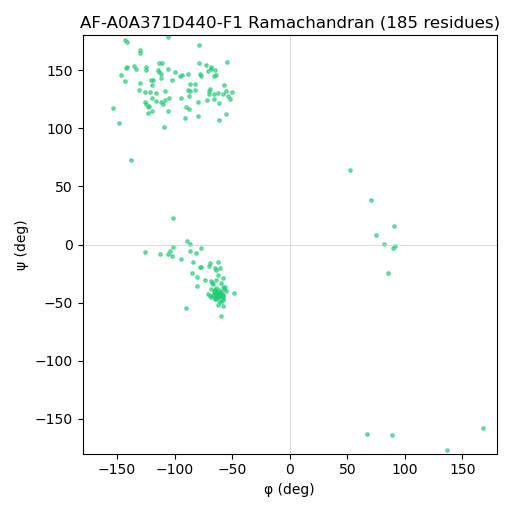RO A CA 1
ATOM 1314 C C . PRO A 1 170 ? 10.315 4.657 14.561 1.00 71.12 170 PRO A C 1
ATOM 1316 O O . PRO A 1 170 ? 10.873 5.373 15.395 1.00 71.12 170 PRO A O 1
ATOM 1319 N N . SER A 1 171 ? 9.447 5.157 13.679 1.00 78.25 171 SER A N 1
ATOM 1320 C CA . SER A 1 171 ? 8.999 6.549 13.759 1.00 78.25 171 SER A CA 1
ATOM 1321 C C . SER A 1 171 ? 7.936 6.735 14.845 1.00 78.25 171 SER A C 1
ATOM 1323 O O . SER A 1 171 ? 7.054 5.893 15.004 1.00 78.25 171 SER A O 1
ATOM 1325 N N . ALA A 1 172 ? 7.930 7.904 15.492 1.00 88.44 172 ALA A N 1
ATOM 1326 C CA . ALA A 1 172 ? 6.856 8.288 16.414 1.00 88.44 172 ALA A CA 1
ATOM 1327 C C . ALA A 1 172 ? 5.479 8.400 15.724 1.00 88.44 172 ALA A C 1
ATOM 1329 O O . ALA A 1 172 ? 4.448 8.442 16.388 1.00 88.44 172 ALA A O 1
ATOM 1330 N N . ALA A 1 173 ? 5.438 8.457 14.387 1.00 91.56 173 ALA A N 1
ATOM 1331 C CA . ALA A 1 173 ? 4.197 8.579 13.631 1.00 91.56 173 ALA A CA 1
ATOM 1332 C C . ALA A 1 173 ? 3.307 7.332 13.765 1.00 91.56 173 ALA A C 1
ATOM 1334 O O . ALA A 1 173 ? 2.083 7.463 13.785 1.00 91.56 173 ALA A O 1
ATOM 1335 N N . ALA A 1 174 ? 3.900 6.138 13.875 1.00 91.56 174 ALA A N 1
ATOM 1336 C CA . ALA A 1 174 ? 3.144 4.904 14.080 1.00 91.56 174 ALA A CA 1
ATOM 1337 C C . ALA A 1 174 ? 2.547 4.843 15.496 1.00 91.56 174 ALA A C 1
ATOM 1339 O O . ALA A 1 174 ? 1.361 4.548 15.648 1.00 91.56 174 ALA A O 1
ATOM 1340 N N . ASP A 1 175 ? 3.321 5.231 16.512 1.00 92.44 175 ASP A N 1
ATOM 1341 C CA . ASP A 1 175 ? 2.841 5.336 17.897 1.00 92.44 175 ASP A CA 1
ATOM 1342 C C . ASP A 1 175 ? 1.715 6.371 18.020 1.00 92.44 175 ASP A C 1
ATOM 1344 O O . ASP A 1 175 ? 0.677 6.115 18.629 1.00 92.44 175 ASP A O 1
ATOM 1348 N N . GLN A 1 176 ? 1.844 7.503 17.322 1.00 94.06 176 GLN A N 1
ATOM 1349 C CA . GLN A 1 176 ? 0.801 8.523 17.273 1.00 94.06 176 GLN A CA 1
ATOM 1350 C C . GLN A 1 176 ? -0.520 7.987 16.691 1.00 94.06 176 GLN A C 1
ATOM 1352 O O . GLN A 1 176 ? -1.596 8.430 17.099 1.00 94.06 176 GLN A O 1
ATOM 1357 N N . MET A 1 177 ? -0.487 7.042 15.742 1.00 95.25 177 MET A N 1
ATOM 1358 C CA . MET A 1 177 ? -1.718 6.399 15.266 1.00 95.25 177 MET A CA 1
ATOM 1359 C C . MET A 1 177 ? -2.386 5.589 16.380 1.00 95.25 177 MET A C 1
ATOM 1361 O O . MET A 1 177 ? -3.607 5.661 16.522 1.00 95.25 177 MET A O 1
ATOM 1365 N N . VAL A 1 178 ? -1.606 4.858 17.185 1.00 96.62 178 VAL A N 1
ATOM 1366 C CA . VAL A 1 178 ? -2.118 4.072 18.319 1.00 96.62 178 VAL A CA 1
ATOM 1367 C C . VAL A 1 178 ? -2.822 4.989 19.318 1.00 96.62 178 VAL A C 1
ATOM 1369 O O . VAL A 1 178 ? -3.980 4.745 19.663 1.00 96.62 178 VAL A O 1
ATOM 1372 N N . GLU A 1 179 ? -2.169 6.086 19.705 1.00 96.31 179 GLU A N 1
ATOM 1373 C CA . GLU A 1 179 ? -2.727 7.082 20.626 1.00 96.31 179 GLU A CA 1
ATOM 1374 C C . GLU A 1 179 ? -4.041 7.679 20.105 1.00 96.31 179 GLU A C 1
ATOM 1376 O O . GLU A 1 179 ? -5.016 7.804 20.847 1.00 96.31 179 GLU A O 1
ATOM 1381 N N . GLN A 1 180 ? -4.106 8.021 18.813 1.00 95.94 180 GLN A N 1
ATOM 1382 C CA . GLN A 1 180 ? -5.307 8.609 18.212 1.00 95.94 180 GLN A CA 1
ATOM 1383 C C . GLN A 1 180 ? -6.496 7.643 18.213 1.00 95.94 180 GLN A C 1
ATOM 1385 O O . GLN A 1 180 ? -7.625 8.065 18.479 1.00 95.94 180 GLN A O 1
ATOM 1390 N N . VAL A 1 181 ? -6.261 6.355 17.944 1.00 97.62 181 VAL A N 1
ATOM 1391 C CA . VAL A 1 181 ? -7.326 5.345 18.003 1.00 97.62 181 VAL A CA 1
ATOM 1392 C C . VAL A 1 181 ? -7.790 5.138 19.445 1.00 97.62 181 VAL A C 1
ATOM 1394 O O . VAL A 1 181 ? -8.994 5.153 19.700 1.00 97.62 181 VAL A O 1
ATOM 1397 N N . GLN A 1 182 ? -6.865 5.015 20.400 1.00 98.00 182 GLN A N 1
ATOM 1398 C CA . GLN A 1 182 ? -7.198 4.854 21.820 1.00 98.00 182 GLN A CA 1
ATOM 1399 C C . GLN A 1 182 ? -7.986 6.048 22.370 1.00 98.00 182 GL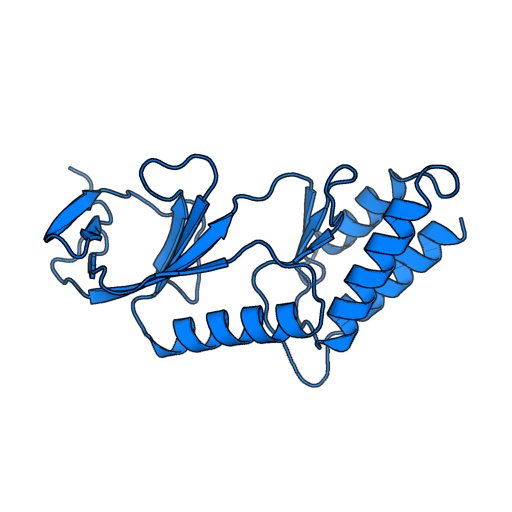N A C 1
ATOM 1401 O O . GLN A 1 182 ? -8.984 5.859 23.065 1.00 98.00 182 GLN A O 1
ATOM 1406 N N . ALA A 1 183 ? -7.594 7.272 22.012 1.00 97.19 183 ALA A N 1
ATOM 1407 C CA . ALA A 1 183 ? -8.329 8.477 22.376 1.00 97.19 183 ALA A CA 1
ATOM 1408 C C . ALA A 1 183 ? -9.756 8.457 21.810 1.00 97.19 183 ALA A C 1
ATOM 1410 O O . ALA A 1 183 ? -10.709 8.757 22.527 1.00 97.19 183 ALA A O 1
ATOM 1411 N N . ARG A 1 184 ? -9.932 8.039 20.547 1.00 97.12 184 ARG A N 1
ATOM 1412 C CA . ARG A 1 184 ? -11.265 7.926 19.937 1.00 97.12 184 ARG A CA 1
ATOM 1413 C C . ARG A 1 184 ? -12.139 6.883 20.628 1.00 97.12 184 ARG A C 1
ATOM 1415 O O . ARG A 1 184 ? -13.342 7.098 20.741 1.00 97.12 184 ARG A O 1
ATOM 1422 N N . MET A 1 185 ? -11.537 5.774 21.050 1.00 97.56 185 MET A N 1
ATOM 1423 C CA . MET A 1 185 ? -12.198 4.650 21.717 1.00 97.56 185 MET A CA 1
ATOM 1424 C C . MET A 1 185 ? -12.675 4.953 23.141 1.00 97.56 185 MET A C 1
ATOM 1426 O O . MET A 1 185 ? -13.497 4.185 23.646 1.00 97.56 185 MET A O 1
ATOM 1430 N N . SER A 1 186 ? -12.145 6.005 23.770 1.00 95.06 186 SER A N 1
ATOM 1431 C CA . SER A 1 186 ? -12.465 6.428 25.142 1.00 95.06 186 SER A CA 1
ATOM 1432 C C . SER A 1 186 ? -13.350 7.679 25.213 1.00 95.06 186 SER A C 1
ATOM 1434 O O . SER A 1 186 ? -13.767 8.055 26.306 1.00 95.06 186 SER A O 1
ATOM 1436 N N . ALA A 1 187 ? -13.590 8.337 24.075 1.00 88.69 187 ALA A N 1
ATOM 1437 C CA . ALA A 1 187 ? -14.502 9.475 23.936 1.00 88.69 187 ALA A CA 1
ATOM 1438 C C . ALA A 1 187 ? -15.947 9.003 23.763 1.00 88.69 187 ALA A C 1
ATOM 1440 O O . ALA A 1 187 ? -16.859 9.743 24.182 1.00 88.69 187 ALA A O 1
#